Protein AF-0000000069991030 (afdb_homodimer)

Secondary structure (DSSP, 8-state):
--HHHHHHHHHHHHHHH-TTSPPHHHHHHHHHHHH-GGGBTTS-HHHHHH--SGGGG-B-HHHHHHHGGGS-HHHHHHHHHHHHHH-HHHHHHHHHHTT--SGGGGGGS-HHHHHHHHHHHHH----/--HHHHHHHHHHHHHHH-TTSPPHHHHHHHHHHHH-GGGBTTS-HHHHHH--SGGGG-B-HHHHHHHGGGS-HHHHHHHHHHHHHH-HHHHHHHHHHTT--SGGGGGGS-HHHHHHHHHHHHH----

Structure (mmCIF, N/CA/C/O backbone):
data_AF-0000000069991030-model_v1
#
loop_
_entity.id
_entity.type
_entity.pdbx_description
1 polymer 'Uncharacterized protein'
#
loop_
_atom_site.group_PDB
_atom_site.id
_atom_site.type_symbol
_atom_site.label_atom_id
_atom_site.label_alt_id
_atom_site.label_comp_id
_atom_site.label_asym_id
_atom_site.label_entity_id
_atom_site.label_seq_id
_atom_site.pdbx_PDB_ins_code
_atom_site.Cartn_x
_atom_site.Cartn_y
_atom_site.Cartn_z
_atom_site.occupancy
_atom_site.B_iso_or_equiv
_atom_site.auth_seq_id
_atom_site.auth_comp_id
_atom_site.auth_asym_id
_atom_site.auth_atom_id
_atom_site.pdbx_PDB_model_num
ATOM 1 N N . MET A 1 1 ? -25.266 -0.802 5.074 1 36.03 1 MET A N 1
ATOM 2 C CA . MET A 1 1 ? -24.391 -0.271 6.109 1 36.03 1 MET A CA 1
ATOM 3 C C . MET A 1 1 ? -23.203 0.46 5.492 1 36.03 1 MET A C 1
ATOM 5 O O . MET A 1 1 ? -22.578 -0.041 4.555 1 36.03 1 MET A O 1
ATOM 9 N N . PRO A 1 2 ? -23.016 1.672 5.867 1 42.06 2 PRO A N 1
ATOM 10 C CA . PRO A 1 2 ? -22.078 2.508 5.098 1 42.06 2 PRO A CA 1
ATOM 11 C C . PRO A 1 2 ? -20.656 1.966 5.102 1 42.06 2 PRO A C 1
ATOM 13 O O . PRO A 1 2 ? -20.234 1.322 6.066 1 42.06 2 PRO A O 1
ATOM 16 N N . LYS A 1 3 ? -20.094 1.861 3.898 1 50.5 3 LYS A N 1
ATOM 17 C CA . LYS A 1 3 ? -18.734 1.377 3.67 1 50.5 3 LYS A CA 1
ATOM 18 C C . LYS A 1 3 ? -17.812 1.783 4.812 1 50.5 3 LYS A C 1
ATOM 20 O O . LYS A 1 3 ? -16.859 1.056 5.145 1 50.5 3 LYS A O 1
ATOM 25 N N . GLU A 1 4 ? -18.078 2.99 5.484 1 53.88 4 GLU A N 1
ATOM 26 C CA . GLU A 1 4 ? -17.312 3.549 6.594 1 53.88 4 GLU A CA 1
ATOM 27 C C . GLU A 1 4 ? -17.438 2.68 7.844 1 53.88 4 GLU A C 1
ATOM 29 O O . GLU A 1 4 ? -16.453 2.465 8.555 1 53.88 4 GLU A O 1
ATOM 34 N N . THR A 1 5 ? -18.656 2.09 7.895 1 58.28 5 THR A N 1
ATOM 35 C CA . THR A 1 5 ? -18.953 1.337 9.109 1 58.28 5 THR A CA 1
ATOM 36 C C . THR A 1 5 ? -18.25 -0.02 9.086 1 58.28 5 THR A C 1
ATOM 38 O O . THR A 1 5 ? -17.703 -0.459 10.102 1 58.28 5 THR A O 1
ATOM 41 N N . LEU A 1 6 ? -18.297 -0.49 7.957 1 59.12 6 LEU A N 1
ATOM 42 C CA . LEU A 1 6 ? -17.719 -1.827 7.855 1 59.12 6 LEU A CA 1
ATOM 43 C C . LEU A 1 6 ? -16.203 -1.788 8.07 1 59.12 6 LEU A C 1
ATOM 45 O O . LEU A 1 6 ? -15.656 -2.646 8.758 1 59.12 6 LEU A O 1
ATOM 49 N N . GLY A 1 7 ? -15.594 -0.725 7.527 1 59.88 7 GLY A N 1
ATOM 50 C CA . GLY A 1 7 ? -14.164 -0.57 7.742 1 59.88 7 GLY A CA 1
ATOM 51 C C . GLY A 1 7 ? -13.789 -0.414 9.203 1 59.88 7 GLY A C 1
ATOM 52 O O . GLY A 1 7 ? -12.859 -1.066 9.688 1 59.88 7 GLY A O 1
ATOM 53 N N . ALA A 1 8 ? -14.609 0.353 9.758 1 66.06 8 ALA A N 1
ATOM 54 C CA . ALA A 1 8 ? -14.359 0.598 11.172 1 66.06 8 ALA A CA 1
ATOM 55 C C . ALA A 1 8 ? -14.586 -0.665 12 1 66.06 8 ALA A C 1
ATOM 57 O O . ALA A 1 8 ? -13.836 -0.947 12.938 1 66.06 8 ALA A O 1
ATOM 58 N N . GLN A 1 9 ? -15.617 -1.325 11.633 1 64.5 9 GLN A N 1
ATOM 59 C CA . GLN A 1 9 ? -15.93 -2.568 12.328 1 64.5 9 GLN A CA 1
ATOM 60 C C . GLN A 1 9 ? -14.82 -3.596 12.141 1 64.5 9 GLN A C 1
ATOM 62 O O . GLN A 1 9 ? -14.445 -4.297 13.086 1 64.5 9 GLN A O 1
ATOM 67 N N . LEU A 1 10 ? -14.43 -3.621 10.992 1 63.12 10 LEU A N 1
ATOM 68 C CA . LEU A 1 10 ? -13.352 -4.566 10.711 1 63.12 10 LEU A CA 1
ATOM 69 C C . LEU A 1 10 ? -12.086 -4.188 11.469 1 63.12 10 LEU A C 1
ATOM 71 O O . LEU A 1 10 ? -11.43 -5.051 12.062 1 63.12 10 LEU A O 1
ATOM 75 N N . ALA A 1 11 ? -11.852 -2.9 11.453 1 63.53 11 ALA A N 1
ATOM 76 C CA . ALA A 1 11 ? -10.68 -2.43 12.188 1 63.53 11 ALA A CA 1
ATOM 77 C C . ALA A 1 11 ? -10.789 -2.766 13.672 1 63.53 11 ALA A C 1
ATOM 79 O O . ALA A 1 11 ? -9.812 -3.174 14.297 1 63.53 11 ALA A O 1
ATOM 80 N N . GLU A 1 12 ? -11.93 -2.621 14.133 1 66.5 12 GLU A N 1
ATOM 81 C CA . GLU A 1 12 ? -12.148 -2.939 15.539 1 66.5 12 GLU A CA 1
ATOM 82 C C . GLU A 1 12 ? -11.992 -4.434 15.797 1 66.5 12 GLU A C 1
ATOM 84 O O . GLU A 1 12 ? -11.461 -4.84 16.828 1 66.5 12 GLU A O 1
ATOM 89 N N . LEU A 1 13 ? -12.523 -5.172 14.992 1 62.44 13 LEU A N 1
ATOM 90 C CA . LEU A 1 13 ? -12.375 -6.621 15.109 1 62.44 13 LEU A CA 1
ATOM 91 C C . LEU A 1 13 ? -10.898 -7.02 15.078 1 62.44 13 LEU A C 1
ATOM 93 O O . LEU A 1 13 ? -10.469 -7.859 15.867 1 62.44 13 LEU A O 1
ATOM 97 N N . ILE A 1 14 ? -10.195 -6.426 14.211 1 58.75 14 ILE A N 1
ATOM 98 C CA . ILE A 1 14 ? -8.766 -6.695 14.102 1 58.75 14 ILE A CA 1
ATOM 99 C C . ILE A 1 14 ? -8.07 -6.309 15.398 1 58.75 14 ILE A C 1
ATOM 101 O O . ILE A 1 14 ? -7.25 -7.07 15.922 1 58.75 14 ILE A O 1
ATOM 105 N N . ARG A 1 15 ? -8.43 -5.223 15.867 1 63.34 15 ARG A N 1
ATOM 106 C CA . ARG A 1 15 ? -7.816 -4.723 17.094 1 63.34 15 ARG A CA 1
ATOM 107 C C . ARG A 1 15 ? -8.141 -5.633 18.281 1 63.34 15 ARG A C 1
ATOM 109 O O . ARG A 1 15 ? -7.312 -5.805 19.172 1 63.34 15 ARG A O 1
ATOM 116 N N . SER A 1 16 ? -9.297 -6.074 18.188 1 63.06 16 SER A N 1
ATOM 117 C CA . SER A 1 16 ? -9.695 -6.992 19.25 1 63.06 16 SER A CA 1
ATOM 118 C C . SER A 1 16 ? -8.844 -8.258 19.234 1 63.06 16 SER A C 1
ATOM 120 O O . SER A 1 16 ? -8.539 -8.828 20.281 1 63.06 16 SER A O 1
ATOM 122 N N . GLN A 1 17 ? -8.516 -8.586 18.078 1 59.53 17 GLN A N 1
ATOM 123 C CA . GLN A 1 17 ? -7.754 -9.82 17.938 1 59.53 17 GLN A CA 1
ATOM 124 C C . GLN A 1 17 ? -6.254 -9.562 18.047 1 59.53 17 GLN A C 1
ATOM 126 O O . GLN A 1 17 ? -5.484 -10.461 18.391 1 59.53 17 GLN A O 1
ATOM 131 N N . HIS A 1 18 ? -5.949 -8.273 17.672 1 59.91 18 HIS A N 1
ATOM 132 C CA . HIS A 1 18 ? -4.543 -7.891 17.734 1 59.91 18 HIS A CA 1
ATOM 133 C C . HIS A 1 18 ? -4.363 -6.531 18.391 1 59.91 18 HIS A C 1
ATOM 135 O O . HIS A 1 18 ? -4.203 -5.516 17.719 1 59.91 18 HIS A O 1
ATOM 141 N N . PRO A 1 19 ? -4.391 -6.566 19.656 1 59.12 19 PRO A N 1
ATOM 142 C CA . PRO A 1 19 ? -4.355 -5.301 20.391 1 59.12 19 PRO A CA 1
ATOM 143 C C . PRO A 1 19 ? -3.143 -4.441 20.047 1 59.12 19 PRO A C 1
ATOM 145 O O . PRO A 1 19 ? -3.18 -3.221 20.203 1 59.12 19 PRO A O 1
ATOM 148 N N . THR A 1 20 ? -2.256 -5.07 19.5 1 64.94 20 THR A N 1
ATOM 149 C CA . THR A 1 20 ? -1.06 -4.301 19.172 1 64.94 20 THR A CA 1
ATOM 150 C C . THR A 1 20 ? -1.114 -3.789 17.734 1 64.94 20 THR A C 1
ATOM 152 O O . THR A 1 20 ? -0.168 -3.16 17.266 1 64.94 20 THR A O 1
ATOM 155 N N . ALA A 1 21 ? -2.252 -4.031 17.297 1 71.38 21 ALA A N 1
ATOM 156 C CA . ALA A 1 21 ? -2.406 -3.582 15.922 1 71.38 21 ALA A CA 1
ATOM 157 C C . ALA A 1 21 ? -2.5 -2.062 15.844 1 71.38 21 ALA A C 1
ATOM 159 O O . ALA A 1 21 ? -3.105 -1.426 16.703 1 71.38 21 ALA A O 1
ATOM 160 N N . PRO A 1 22 ? -1.823 -1.553 14.922 1 83.44 22 PRO A N 1
ATOM 161 C CA 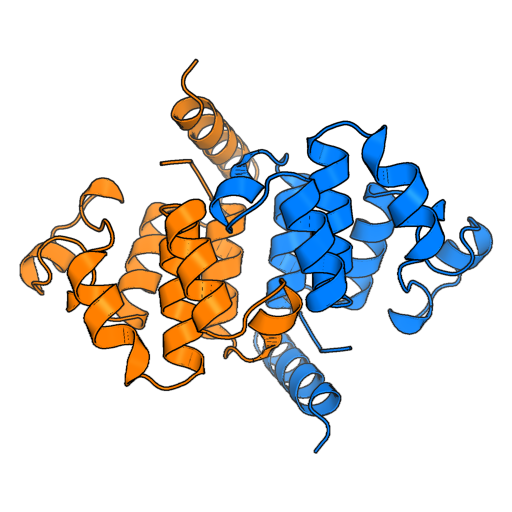. PRO A 1 22 ? -1.878 -0.094 14.797 1 83.44 22 PRO A CA 1
ATOM 162 C C . PRO A 1 22 ? -3.301 0.429 14.617 1 83.44 22 PRO A C 1
ATOM 164 O O . PRO A 1 22 ? -4.145 -0.255 14.031 1 83.44 22 PRO A O 1
ATOM 167 N N . ARG A 1 23 ? -3.51 1.545 15.25 1 90.12 23 ARG A N 1
ATOM 168 C CA . ARG A 1 23 ? -4.777 2.248 15.062 1 90.12 23 ARG A CA 1
ATOM 169 C C . ARG A 1 23 ? -4.668 3.281 13.945 1 90.12 23 ARG A C 1
ATOM 171 O O . ARG A 1 23 ? -3.631 3.932 13.789 1 90.12 23 ARG A O 1
ATOM 178 N N . PHE A 1 24 ? -5.824 3.471 13.344 1 94.25 24 PHE A N 1
ATOM 179 C CA . PHE A 1 24 ? -5.77 4.301 12.141 1 94.25 24 PHE A CA 1
ATOM 180 C C . PHE A 1 24 ? -5.434 5.742 12.5 1 94.25 24 PHE A C 1
ATOM 182 O O . PHE A 1 24 ? -4.469 6.305 11.977 1 94.25 24 PHE A O 1
ATOM 189 N N . PHE A 1 25 ? -6.113 6.352 13.375 1 96.25 25 PHE A N 1
ATOM 190 C CA . PHE A 1 25 ? -5.977 7.789 13.57 1 96.25 25 PHE A CA 1
ATOM 191 C C . PHE A 1 25 ? -4.609 8.125 14.148 1 96.25 25 PHE A C 1
ATOM 193 O O . PHE A 1 25 ? -3.924 9.023 13.656 1 96.25 25 PHE A O 1
ATOM 200 N N . PRO A 1 26 ? -4.121 7.52 15.133 1 96.06 26 PRO A N 1
ATOM 201 C CA . PRO A 1 26 ? -2.77 7.832 15.602 1 96.06 26 PRO A CA 1
ATOM 202 C C . PRO A 1 26 ? -1.719 7.703 14.508 1 96.06 26 PRO A C 1
ATOM 204 O O . PRO A 1 26 ? -0.799 8.516 14.43 1 96.06 26 PRO A O 1
ATOM 207 N N . THR A 1 27 ? -1.859 6.684 13.703 1 96.75 27 THR A N 1
ATOM 208 C CA . THR A 1 27 ? -0.936 6.504 12.586 1 96.75 27 THR A CA 1
ATOM 209 C C . THR A 1 27 ? -1.082 7.637 11.578 1 96.75 27 THR A C 1
ATOM 211 O O . THR A 1 27 ? -0.086 8.164 11.078 1 96.75 27 THR A O 1
ATOM 214 N N . TRP A 1 28 ? -2.332 7.992 11.242 1 98.06 28 TRP A N 1
ATOM 215 C CA . TRP A 1 28 ? -2.619 9.086 10.32 1 98.06 28 TRP A CA 1
ATOM 216 C C . TRP A 1 28 ? -2.014 10.391 10.82 1 98.06 28 TRP A C 1
ATOM 218 O O . TRP A 1 28 ? -1.414 11.141 10.039 1 98.06 28 TRP A O 1
ATOM 228 N N . LYS A 1 29 ? -2.16 10.594 12.086 1 98.31 29 LYS A N 1
ATOM 229 C CA . LYS A 1 29 ? -1.632 11.812 12.688 1 98.31 29 LYS A CA 1
ATOM 230 C C . LYS A 1 29 ? -0.109 11.859 12.602 1 98.31 29 LYS A C 1
ATOM 232 O O . LYS A 1 29 ? 0.471 12.891 12.273 1 98.31 29 LYS A O 1
ATOM 237 N N . GLN A 1 30 ? 0.534 10.812 12.859 1 98.25 30 GLN A N 1
ATOM 238 C CA . GLN A 1 30 ? 1.985 10.734 12.734 1 98.25 30 GLN A CA 1
ATOM 239 C C . GLN A 1 30 ? 2.422 10.969 11.289 1 98.25 30 GLN A C 1
ATOM 241 O O . GLN A 1 30 ? 3.408 11.664 11.031 1 98.25 30 GLN A O 1
ATOM 246 N N . ALA A 1 31 ? 1.683 10.383 10.383 1 98.62 31 ALA A N 1
ATOM 247 C CA . ALA A 1 31 ? 2.004 10.539 8.969 1 98.62 31 ALA A CA 1
ATOM 248 C C . ALA A 1 31 ? 1.844 11.984 8.523 1 98.62 31 ALA A C 1
ATOM 250 O O . ALA A 1 31 ? 2.686 12.516 7.797 1 98.62 31 ALA A O 1
ATOM 251 N N . ALA A 1 32 ? 0.793 12.578 8.969 1 98.62 32 ALA A N 1
ATOM 252 C CA . ALA A 1 32 ? 0.555 13.977 8.648 1 98.62 32 ALA A CA 1
ATOM 253 C C . ALA A 1 32 ? 1.683 14.859 9.172 1 98.62 32 ALA A C 1
ATOM 255 O O . ALA A 1 32 ? 2.113 15.805 8.5 1 98.62 32 ALA A O 1
ATOM 256 N N . GLN A 1 33 ? 2.092 14.555 10.32 1 98.5 33 GLN A N 1
ATOM 257 C CA . GLN A 1 33 ? 3.201 15.305 10.898 1 98.5 33 GLN A CA 1
ATOM 258 C C . GLN A 1 33 ? 4.461 15.164 10.055 1 98.5 33 GLN A C 1
ATOM 260 O O . GLN A 1 33 ? 5.145 16.156 9.766 1 98.5 33 GLN A O 1
ATOM 265 N N . LEU A 1 34 ? 4.754 14 9.672 1 98.25 34 LEU A N 1
ATOM 266 C CA . LEU A 1 34 ? 5.949 13.719 8.883 1 98.25 34 LEU A CA 1
ATOM 267 C C . LEU A 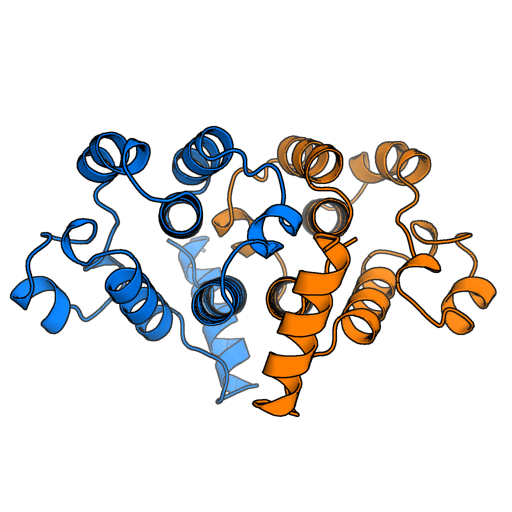1 34 ? 5.859 14.375 7.508 1 98.25 34 LEU A C 1
ATOM 269 O O . LEU A 1 34 ? 6.859 14.875 6.988 1 98.25 34 LEU A O 1
ATOM 273 N N . ALA A 1 35 ? 4.691 14.359 6.898 1 98.25 35 ALA A N 1
ATOM 274 C CA . ALA A 1 35 ? 4.496 14.914 5.562 1 98.25 35 ALA A CA 1
ATOM 275 C C . ALA A 1 35 ? 4.52 16.438 5.594 1 98.25 35 ALA A C 1
ATOM 277 O O . ALA A 1 35 ? 4.871 17.078 4.602 1 98.25 35 ALA A O 1
ATOM 278 N N . GLY A 1 36 ? 4.102 17.016 6.684 1 97.94 36 GLY A N 1
ATOM 279 C CA . GLY A 1 36 ? 3.959 18.453 6.859 1 97.94 36 GLY A CA 1
ATOM 280 C C . GLY A 1 36 ? 2.574 18.859 7.324 1 97.94 36 GLY A C 1
ATOM 281 O O . GLY A 1 36 ? 1.611 18.797 6.555 1 97.94 36 GLY A O 1
ATOM 282 N N . ILE A 1 37 ? 2.469 19.344 8.5 1 97.81 37 ILE A N 1
ATOM 283 C CA . ILE A 1 37 ? 1.193 19.609 9.156 1 97.81 37 ILE A CA 1
ATOM 284 C C . ILE A 1 37 ? 0.409 20.641 8.352 1 97.81 37 ILE A C 1
ATOM 286 O O . ILE A 1 37 ? -0.825 20.656 8.367 1 97.81 37 ILE A O 1
ATOM 290 N N . SER A 1 38 ? 1.105 21.547 7.613 1 97.94 38 SER A N 1
ATOM 291 C CA . SER A 1 38 ? 0.451 22.609 6.871 1 97.94 38 SER A CA 1
ATOM 292 C C . SER A 1 38 ? -0.483 22.062 5.805 1 97.94 38 SER A C 1
ATOM 294 O O . SER A 1 38 ? -1.409 22.734 5.363 1 97.94 38 SER A O 1
ATOM 296 N N . TYR A 1 39 ? -0.29 20.844 5.434 1 98.5 39 TYR A N 1
ATOM 297 C CA . TYR A 1 39 ? -1.043 20.25 4.328 1 98.5 39 TYR A CA 1
ATOM 298 C C . TYR A 1 39 ? -2.312 19.578 4.832 1 98.5 39 TYR A C 1
ATOM 300 O O . TYR A 1 39 ? -3.096 19.047 4.039 1 98.5 39 TYR A O 1
ATOM 308 N N . PHE A 1 40 ? -2.57 19.625 6.141 1 98.75 40 PHE A N 1
ATOM 309 C CA . PHE A 1 40 ? -3.688 18.891 6.719 1 98.75 40 PHE A CA 1
ATOM 310 C C . PHE A 1 40 ? -4.5 19.766 7.652 1 98.75 40 PHE A C 1
ATOM 312 O O . PHE A 1 40 ? -3.939 20.594 8.391 1 98.75 40 PHE A O 1
ATOM 319 N N . GLY A 1 41 ? -5.809 19.5 7.648 1 98.06 41 GLY A N 1
ATOM 320 C CA . GLY A 1 41 ? -6.676 20.312 8.492 1 98.06 41 GLY A CA 1
ATOM 321 C C . GLY A 1 41 ? -6.59 21.797 8.195 1 98.06 41 GLY A C 1
ATOM 322 O O . GLY A 1 41 ? -6.656 22.203 7.031 1 98.06 41 GLY A O 1
ATOM 323 N N . ASP A 1 42 ? -6.496 22.578 9.234 1 97.31 42 ASP A N 1
ATOM 324 C CA . ASP A 1 42 ? -6.41 24.016 9.023 1 97.31 42 ASP A CA 1
ATOM 325 C C . ASP A 1 42 ? -4.961 24.453 8.836 1 97.31 42 ASP A C 1
ATOM 327 O O . ASP A 1 42 ? -4.684 25.641 8.656 1 97.31 42 ASP A O 1
ATOM 331 N N . GLY A 1 43 ? -4.074 23.531 8.906 1 97.94 43 GLY A N 1
ATOM 332 C CA . GLY A 1 43 ? -2.674 23.781 8.594 1 97.94 43 GLY A CA 1
ATOM 333 C C . GLY A 1 43 ? -1.902 24.391 9.75 1 97.94 43 GLY A C 1
ATOM 334 O O . GLY A 1 43 ? -0.695 24.609 9.648 1 97.94 43 GLY A O 1
ATOM 335 N N . SER A 1 44 ? -2.535 24.609 10.859 1 97.69 44 SER A N 1
ATOM 336 C CA . SER A 1 44 ? -1.878 25.25 11.992 1 97.69 44 SER A CA 1
ATOM 337 C C . SER A 1 44 ? -1.366 24.219 12.992 1 97.69 44 SER A C 1
ATOM 339 O O . SER A 1 44 ? -1.896 23.109 13.078 1 97.69 44 SER A O 1
ATOM 341 N N . ARG A 1 45 ? -0.368 24.547 13.727 1 97.44 45 ARG A N 1
ATOM 342 C CA . ARG A 1 45 ? 0.18 23.703 14.781 1 97.44 45 ARG A CA 1
ATOM 343 C C . ARG A 1 45 ? -0.855 23.438 15.867 1 97.44 45 ARG A C 1
ATOM 345 O O . ARG A 1 45 ? -0.995 22.297 16.344 1 97.44 45 ARG A O 1
ATOM 352 N N . SER A 1 46 ? -1.557 24.469 16.234 1 97.38 46 SER A N 1
ATOM 353 C CA . SER A 1 46 ? -2.6 24.312 17.25 1 97.38 46 SER A CA 1
ATOM 354 C C . SER A 1 46 ? -3.678 23.344 16.781 1 97.38 46 SER A C 1
ATOM 356 O O . SER A 1 46 ? -4.117 22.484 17.562 1 97.38 46 SER A O 1
ATOM 358 N N . GLY A 1 47 ? -4.152 23.531 15.555 1 97.75 47 GLY A N 1
ATOM 359 C CA . GLY A 1 47 ? -5.137 22.609 15.016 1 97.75 47 GLY A CA 1
ATOM 360 C C . GLY A 1 47 ? -4.66 21.172 14.992 1 97.75 47 GLY A C 1
ATOM 361 O O . GLY A 1 47 ? -5.422 20.25 15.305 1 97.75 47 GLY A O 1
ATOM 362 N N . PHE A 1 48 ? -3.416 21 14.68 1 98.12 48 PHE A N 1
ATOM 363 C CA . PHE A 1 48 ? -2.826 19.656 14.641 1 98.12 48 PHE A CA 1
ATOM 364 C C . PHE A 1 48 ? -2.803 19.047 16.031 1 98.12 48 PHE A C 1
ATOM 366 O O . PHE A 1 48 ? -3.178 17.875 16.219 1 98.12 48 PHE A O 1
ATOM 373 N N . GLU A 1 49 ? -2.398 19.781 16.984 1 97.88 49 GLU A N 1
ATOM 374 C CA . GLU A 1 49 ? -2.266 19.297 18.359 1 97.88 49 GLU A CA 1
ATOM 375 C C . GLU A 1 49 ? -3.629 18.969 18.953 1 97.88 49 GLU A C 1
ATOM 377 O O . GLU A 1 49 ? -3.762 18.016 19.719 1 97.88 49 GLU A O 1
ATOM 382 N N . GLN A 1 50 ? -4.641 19.625 18.547 1 97.5 50 GLN A N 1
ATOM 383 C CA . GLN A 1 50 ? -5.973 19.469 19.125 1 97.5 50 GLN A CA 1
ATOM 384 C C . GLN A 1 50 ? -6.793 18.438 18.359 1 97.5 50 GLN A C 1
ATOM 386 O O . GLN A 1 50 ? -7.871 18.047 18.812 1 97.5 50 GLN A O 1
ATOM 391 N N . ALA A 1 51 ? -6.258 18.016 17.219 1 98.12 51 ALA A N 1
ATOM 392 C CA . ALA A 1 51 ? -7 17.062 16.406 1 98.12 51 ALA A CA 1
ATOM 393 C C . ALA A 1 51 ? -7.336 15.797 17.188 1 98.12 51 ALA A C 1
ATOM 395 O O . ALA A 1 51 ? -6.473 15.242 17.875 1 98.12 51 ALA A O 1
ATOM 396 N N . GLN A 1 52 ? -8.594 15.352 17.047 1 96.19 52 GLN A N 1
ATOM 397 C CA . GLN A 1 52 ? -9.055 14.203 17.828 1 96.19 52 GLN A CA 1
ATOM 398 C C . GLN A 1 52 ? -9.523 13.078 16.906 1 96.19 52 GLN A C 1
ATOM 400 O O . GLN A 1 52 ? -9.852 11.984 17.375 1 96.19 52 GLN A O 1
ATOM 405 N N . SER A 1 53 ? -9.602 13.359 15.641 1 96.31 53 SER A N 1
ATOM 406 C CA . SER A 1 53 ? -10.016 12.352 14.672 1 96.31 53 SER A CA 1
ATOM 407 C C . SER A 1 53 ? -9.383 12.609 13.305 1 96.31 53 SER A C 1
ATOM 409 O O . SER A 1 53 ? -8.828 13.68 13.062 1 96.31 53 SER A O 1
ATOM 411 N N . LYS A 1 54 ? -9.508 11.672 12.461 1 95.56 54 LYS A N 1
ATOM 412 C CA . LYS A 1 54 ? -8.969 11.781 11.109 1 95.56 54 LYS A CA 1
ATOM 413 C C . LYS A 1 54 ? -9.641 12.914 10.336 1 95.56 54 LYS A C 1
ATOM 415 O O . LYS A 1 54 ? -9.008 13.547 9.484 1 95.56 54 LYS A O 1
ATOM 420 N N . TRP A 1 55 ? -10.898 13.219 10.641 1 96.81 55 TRP A N 1
ATOM 421 C CA . TRP A 1 55 ? -11.641 14.266 9.953 1 96.81 55 TRP A CA 1
ATOM 422 C C . TRP A 1 55 ? -11.055 15.641 10.258 1 96.81 55 TRP A C 1
ATOM 424 O O . TRP A 1 55 ? -11.188 16.578 9.453 1 96.81 55 TRP A O 1
ATOM 434 N N . ASP A 1 56 ? -10.375 15.734 11.352 1 98 56 ASP A N 1
ATOM 435 C CA . ASP A 1 56 ? -9.734 16.984 11.734 1 98 56 ASP A CA 1
ATOM 436 C C . ASP A 1 56 ? -8.445 17.219 10.945 1 98 56 ASP A C 1
ATOM 438 O O . ASP A 1 56 ? -7.898 18.312 10.938 1 98 56 ASP A O 1
ATOM 442 N N . LEU A 1 57 ? -7.953 16.188 10.258 1 98.31 57 LEU A N 1
ATOM 443 C CA . LEU A 1 57 ? -6.684 16.25 9.547 1 98.31 57 LEU A CA 1
ATOM 444 C C . LEU A 1 57 ? -6.84 15.781 8.102 1 98.31 57 LEU A C 1
ATOM 446 O O . LEU A 1 57 ? -6.023 15 7.605 1 98.31 57 LEU A O 1
ATOM 450 N N . CYS A 1 58 ? -7.914 16.188 7.531 1 98.38 58 CYS A N 1
ATOM 451 C CA . CYS A 1 58 ? -8.094 15.93 6.105 1 98.38 58 CYS A CA 1
ATOM 452 C C . CYS A 1 58 ? -7.051 16.672 5.277 1 98.38 58 CYS A C 1
ATOM 454 O O . CYS A 1 58 ? -6.68 17.797 5.605 1 98.38 58 CYS A O 1
ATOM 456 N N . PRO A 1 59 ? -6.59 16.078 4.227 1 98.56 59 PRO A N 1
ATOM 457 C CA . PRO A 1 59 ? -5.629 16.766 3.367 1 98.56 59 PRO A CA 1
ATOM 458 C C . PRO A 1 59 ? -6.219 18 2.697 1 98.56 59 PRO A C 1
ATOM 460 O O . PRO A 1 59 ? -7.379 17.984 2.277 1 98.56 59 PRO A O 1
ATOM 463 N N . ASN A 1 60 ? -5.477 19.016 2.654 1 98.25 60 ASN A N 1
ATOM 464 C CA . ASN A 1 60 ? -5.801 20.203 1.86 1 98.25 60 ASN A CA 1
ATOM 465 C C . ASN A 1 60 ? -5.352 20.047 0.411 1 98.25 60 ASN A C 1
ATOM 467 O O . ASN A 1 60 ? -4.266 20.484 0.041 1 98.25 60 ASN A O 1
ATOM 471 N N . LEU A 1 61 ? -6.188 19.578 -0.372 1 97.94 61 LEU A N 1
ATOM 472 C CA . LEU A 1 61 ? -5.836 19.156 -1.725 1 97.94 61 LEU A CA 1
ATOM 473 C C . LEU A 1 61 ? -5.375 20.344 -2.559 1 97.94 61 LEU A C 1
ATOM 475 O O . LEU A 1 61 ? -4.449 20.219 -3.365 1 97.94 61 LEU A O 1
ATOM 479 N N . SER A 1 62 ? -6.055 21.438 -2.426 1 97.31 62 SER A N 1
ATOM 480 C CA . SER A 1 62 ? -5.676 22.625 -3.188 1 97.31 62 SER A CA 1
ATOM 481 C C . SER A 1 62 ? -4.238 23.031 -2.891 1 97.31 62 SER A C 1
ATOM 483 O O . SER A 1 62 ? -3.447 23.25 -3.811 1 97.31 62 SER A O 1
ATOM 485 N N . LEU A 1 63 ? -3.926 23.062 -1.69 1 97.88 63 LEU A N 1
ATOM 486 C CA . LEU A 1 63 ? -2.576 23.438 -1.293 1 97.88 63 LEU A CA 1
ATOM 487 C C . LEU A 1 63 ? -1.561 22.391 -1.736 1 97.88 63 LEU A C 1
ATOM 489 O O . LEU A 1 63 ? -0.485 22.734 -2.232 1 97.88 63 LEU A O 1
ATOM 493 N N . ILE A 1 64 ? -1.864 21.141 -1.599 1 98.38 64 ILE A N 1
ATOM 494 C CA . ILE A 1 64 ? -0.969 20.047 -1.931 1 98.38 64 ILE A CA 1
ATOM 495 C C . ILE A 1 64 ? -0.664 20.062 -3.428 1 98.38 64 ILE A C 1
ATOM 497 O O . ILE A 1 64 ? 0.495 19.938 -3.832 1 98.38 64 ILE A O 1
ATOM 501 N N . ARG A 1 65 ? -1.643 20.266 -4.199 1 97.56 65 ARG A N 1
ATOM 502 C CA . ARG A 1 65 ? -1.462 20.266 -5.645 1 97.56 65 ARG A CA 1
ATOM 503 C C . ARG A 1 65 ? -0.503 21.375 -6.07 1 97.56 65 ARG A C 1
ATOM 505 O O . ARG A 1 65 ? 0.281 21.203 -7.004 1 97.56 65 ARG A O 1
ATOM 512 N N . HIS A 1 66 ? -0.54 22.406 -5.359 1 95.88 66 HIS A N 1
ATOM 513 C CA . HIS A 1 66 ? 0.302 23.547 -5.688 1 95.88 66 HIS A CA 1
ATOM 514 C C . HIS A 1 66 ? 1.73 23.344 -5.199 1 95.88 66 HIS A C 1
ATOM 516 O O . H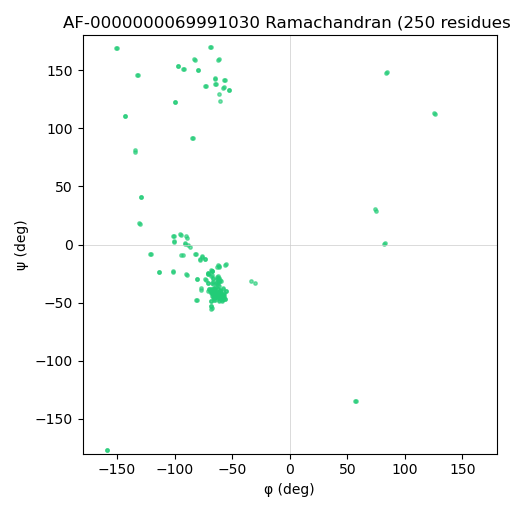IS A 1 66 ? 2.682 23.812 -5.824 1 95.88 66 HIS A O 1
ATOM 522 N N . ALA A 1 67 ? 1.869 22.641 -4.199 1 95.94 67 ALA A N 1
ATOM 523 C CA . ALA A 1 67 ? 3.152 22.609 -3.502 1 95.94 67 ALA A CA 1
ATOM 524 C C . ALA A 1 67 ? 3.936 21.344 -3.857 1 95.94 67 ALA A C 1
ATOM 526 O O . ALA A 1 67 ? 5.164 21.312 -3.74 1 95.94 67 ALA A O 1
ATOM 527 N N . ILE A 1 68 ? 3.287 20.328 -4.285 1 95.44 68 ILE A N 1
ATOM 528 C CA . ILE A 1 68 ? 3.887 19 -4.328 1 95.44 68 ILE A CA 1
ATOM 529 C C . ILE A 1 68 ? 4.996 18.969 -5.375 1 95.44 68 ILE A C 1
ATOM 531 O O . ILE A 1 68 ? 5.98 18.234 -5.223 1 95.44 68 ILE A O 1
ATOM 535 N N . GLY A 1 69 ? 4.938 19.734 -6.32 1 93.88 69 GLY A N 1
ATOM 536 C CA . GLY A 1 69 ? 5.871 19.719 -7.434 1 93.88 69 GLY A CA 1
ATOM 537 C C . GLY A 1 69 ? 7.27 20.156 -7.047 1 93.88 69 GLY A C 1
ATOM 538 O O . GLY A 1 69 ? 8.234 19.844 -7.746 1 93.88 69 GLY A O 1
ATOM 539 N N . VAL A 1 70 ? 7.508 20.891 -5.973 1 94.06 70 VAL A N 1
ATOM 540 C CA . VAL A 1 70 ? 8.82 21.406 -5.594 1 94.06 70 VAL A CA 1
ATOM 541 C C . VAL A 1 70 ? 9.422 20.531 -4.496 1 94.06 70 VAL A C 1
ATOM 543 O O . VAL A 1 70 ? 10.539 20.797 -4.035 1 94.06 70 VAL A O 1
ATOM 546 N N . MET A 1 71 ? 8.812 19.516 -4.098 1 95.69 71 MET A N 1
ATOM 547 C CA . MET A 1 71 ? 9.281 18.625 -3.047 1 95.69 71 MET A CA 1
ATOM 548 C C . MET A 1 71 ? 10.281 17.609 -3.602 1 95.69 71 MET A C 1
ATOM 550 O O . MET A 1 71 ? 10.344 17.391 -4.812 1 95.69 71 MET A O 1
ATOM 554 N N . SER A 1 72 ? 11.078 17.062 -2.646 1 95.19 72 SER A N 1
ATOM 555 C CA . SER A 1 72 ? 11.914 15.938 -3.051 1 95.19 72 SER A CA 1
ATOM 556 C C . SER A 1 72 ? 11.062 14.758 -3.521 1 95.19 72 SER A C 1
ATOM 558 O O . SER A 1 72 ? 9.875 14.68 -3.205 1 95.19 72 SER A O 1
ATOM 560 N N . HIS A 1 73 ? 11.555 13.906 -4.223 1 94.88 73 HIS A N 1
ATOM 561 C CA . HIS A 1 73 ? 10.82 12.773 -4.77 1 94.88 73 HIS A CA 1
ATOM 562 C C . HIS A 1 73 ? 10.188 11.938 -3.662 1 94.88 73 HIS A C 1
ATOM 564 O O . HIS A 1 73 ? 9.016 11.57 -3.748 1 94.88 73 HIS A O 1
ATOM 570 N N . GLY A 1 74 ? 10.938 11.648 -2.602 1 95.69 74 GLY A N 1
ATOM 571 C CA . GLY A 1 74 ? 10.406 10.883 -1.482 1 95.69 74 GLY A CA 1
ATOM 572 C C . GLY A 1 74 ? 9.25 11.57 -0.781 1 95.69 74 GLY A C 1
ATOM 573 O O . GLY A 1 74 ? 8.266 10.93 -0.418 1 95.69 74 GLY A O 1
ATOM 574 N N . GLU A 1 75 ? 9.43 12.867 -0.617 1 97.12 75 GLU A N 1
ATOM 575 C CA . GLU A 1 75 ? 8.359 13.641 0.017 1 97.12 75 GLU A CA 1
ATOM 576 C C . GLU A 1 75 ? 7.105 13.664 -0.854 1 97.12 75 GLU A C 1
ATOM 578 O O . GLU A 1 75 ? 5.988 13.547 -0.347 1 97.12 75 GLU A O 1
ATOM 583 N N . GLN A 1 76 ? 7.32 13.82 -2.119 1 97.94 76 GLN A N 1
ATOM 584 C CA . GLN A 1 76 ? 6.215 13.828 -3.072 1 97.94 76 GLN A CA 1
ATOM 585 C C . GLN A 1 76 ? 5.43 12.523 -3.018 1 97.94 76 GLN A C 1
ATOM 587 O O . GLN A 1 76 ? 4.203 12.531 -2.908 1 97.94 76 GLN A O 1
ATOM 592 N N . ILE A 1 77 ? 6.102 11.469 -3.037 1 98.31 77 ILE A N 1
ATOM 593 C CA . ILE A 1 77 ? 5.488 10.141 -3.057 1 98.31 77 ILE A CA 1
ATOM 594 C C . ILE A 1 77 ? 4.727 9.906 -1.754 1 98.31 77 ILE A C 1
ATOM 596 O O . ILE A 1 77 ? 3.588 9.438 -1.77 1 98.31 77 ILE A O 1
ATOM 600 N N . PHE A 1 78 ? 5.379 10.297 -0.714 1 98.62 78 PHE A N 1
ATOM 601 C CA . PHE A 1 78 ? 4.754 10.055 0.581 1 98.62 78 PHE A CA 1
ATOM 602 C C . PHE A 1 78 ? 3.471 10.867 0.724 1 98.62 78 PHE A C 1
ATOM 604 O O . PHE A 1 78 ? 2.436 10.336 1.131 1 98.62 78 PHE A O 1
ATOM 611 N N . LEU A 1 79 ? 3.543 12.133 0.393 1 98.75 79 LEU A N 1
ATOM 612 C CA . LEU A 1 79 ? 2.373 12.992 0.493 1 98.75 79 LEU A CA 1
ATOM 613 C C . LEU A 1 79 ? 1.266 12.523 -0.442 1 98.75 79 LEU A C 1
ATOM 615 O O . LEU A 1 79 ? 0.101 12.453 -0.045 1 98.75 79 LEU A O 1
ATOM 619 N N . ALA A 1 80 ? 1.61 12.188 -1.618 1 98.69 80 ALA A N 1
ATOM 620 C CA . ALA A 1 80 ? 0.634 11.656 -2.568 1 98.69 80 ALA A CA 1
ATOM 621 C C . ALA A 1 80 ? 0 10.367 -2.047 1 98.69 80 ALA A C 1
ATOM 623 O O . ALA A 1 80 ? -1.204 10.156 -2.205 1 98.69 80 ALA A O 1
ATOM 624 N N . ALA A 1 81 ? 0.82 9.531 -1.443 1 98.75 81 ALA A N 1
ATOM 625 C CA . ALA A 1 81 ? 0.317 8.281 -0.876 1 98.75 81 ALA A CA 1
ATOM 626 C C . ALA A 1 81 ? -0.69 8.555 0.237 1 98.75 81 ALA A C 1
ATOM 628 O O . ALA A 1 81 ? -1.723 7.883 0.325 1 98.75 81 ALA A O 1
ATOM 629 N N . LEU A 1 82 ? -0.406 9.508 1.058 1 98.81 82 LEU A N 1
ATOM 630 C CA . LEU A 1 82 ? -1.346 9.859 2.119 1 98.81 82 LEU A CA 1
ATOM 631 C C . LEU A 1 82 ? -2.668 10.344 1.535 1 98.81 82 LEU A C 1
ATOM 633 O O . LEU A 1 82 ? -3.738 9.961 2.01 1 98.81 82 LEU A O 1
ATOM 637 N N . VAL A 1 83 ? -2.559 11.148 0.521 1 98.75 83 VAL A N 1
ATOM 638 C CA . VAL A 1 83 ? -3.779 11.617 -0.127 1 98.75 83 VAL A CA 1
ATOM 639 C C . VAL A 1 83 ? -4.551 10.43 -0.703 1 98.75 83 VAL A C 1
ATOM 641 O O . VAL A 1 83 ? -5.781 10.406 -0.666 1 98.75 83 VAL A O 1
ATOM 644 N N . SER A 1 84 ? -3.879 9.453 -1.183 1 98.56 84 SER A N 1
ATOM 645 C CA . SER A 1 84 ? -4.527 8.297 -1.79 1 98.56 84 SER A CA 1
ATOM 646 C C . SER A 1 84 ? -5.211 7.434 -0.738 1 98.56 84 SER A C 1
ATOM 648 O O . SER A 1 84 ? -6.109 6.652 -1.059 1 98.56 84 SER A O 1
ATOM 650 N N . VAL A 1 85 ? -4.75 7.516 0.496 1 98.31 85 VAL A N 1
ATOM 651 C CA . VAL A 1 85 ? -5.43 6.863 1.61 1 98.31 85 VAL A CA 1
ATOM 652 C C . VAL A 1 85 ? -6.738 7.594 1.914 1 98.31 85 VAL A C 1
ATOM 654 O O . VAL A 1 85 ? -7.734 6.969 2.279 1 98.31 85 VAL A O 1
ATOM 657 N N . TYR A 1 86 ? -6.695 8.867 1.71 1 98 86 TYR A N 1
ATOM 658 C CA . TYR A 1 86 ? -7.844 9.727 1.974 1 98 86 TYR A CA 1
ATOM 659 C C . TYR A 1 86 ? -8.844 9.672 0.821 1 98 86 TYR A C 1
ATOM 661 O O . TYR A 1 86 ? -10.039 9.508 1.039 1 98 86 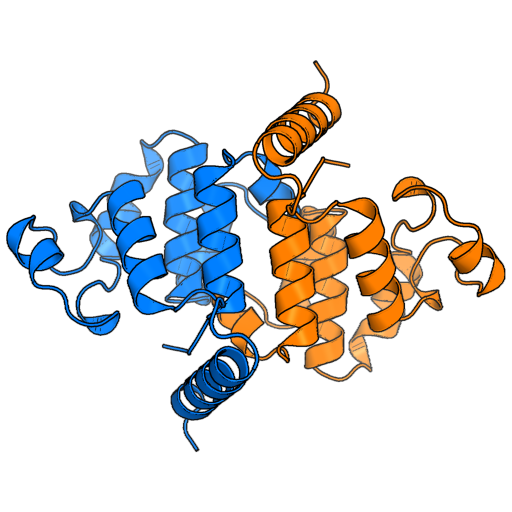TYR A O 1
ATOM 669 N N . ASP A 1 87 ? -8.336 9.797 -0.289 1 97.5 87 ASP A N 1
ATOM 670 C CA . ASP A 1 87 ? -9.109 9.836 -1.525 1 97.5 87 ASP A CA 1
ATOM 671 C C . ASP A 1 87 ? -8.375 9.117 -2.656 1 97.5 87 ASP A C 1
ATOM 673 O O . ASP A 1 87 ? -7.418 9.656 -3.223 1 97.5 87 ASP A O 1
ATOM 677 N N . ALA A 1 88 ? -8.898 8.016 -3.041 1 97.06 88 ALA A N 1
ATOM 678 C CA . ALA A 1 88 ? -8.219 7.148 -3.992 1 97.06 88 ALA A CA 1
ATOM 679 C C . ALA A 1 88 ? -8.031 7.844 -5.34 1 97.06 88 ALA A C 1
ATOM 681 O O . ALA A 1 88 ? -6.965 7.746 -5.953 1 97.06 88 ALA A O 1
ATOM 682 N N . GLU A 1 89 ? -9 8.523 -5.805 1 96.69 89 GLU A N 1
ATOM 683 C CA . GLU A 1 89 ? -8.961 9.148 -7.125 1 96.69 89 GLU A CA 1
ATOM 684 C C . GLU A 1 89 ? -7.949 10.289 -7.164 1 96.69 89 GLU A C 1
ATOM 686 O O . GLU A 1 89 ? -7 10.258 -7.953 1 96.69 89 GLU A O 1
ATOM 691 N N . ASP A 1 90 ? -8.117 11.219 -6.266 1 96.56 90 ASP A N 1
ATOM 692 C CA . ASP A 1 90 ? -7.199 12.352 -6.223 1 96.56 90 ASP A CA 1
ATOM 693 C C . ASP A 1 90 ? -5.781 11.906 -5.875 1 96.56 90 ASP A C 1
ATOM 695 O O . ASP A 1 90 ? -4.812 12.359 -6.48 1 96.56 90 ASP A O 1
ATOM 699 N N . GLY A 1 91 ? -5.711 11.062 -4.922 1 98 91 GLY A N 1
ATOM 700 C CA . GLY A 1 91 ? -4.406 10.562 -4.523 1 98 91 GLY A CA 1
ATOM 701 C C . GLY A 1 91 ? -3.729 9.734 -5.598 1 98 91 GLY A C 1
ATOM 702 O O . GLY A 1 91 ? -2.512 9.812 -5.777 1 98 91 GLY A O 1
ATOM 703 N N . GLY A 1 92 ? -4.555 8.961 -6.25 1 97.56 92 GLY A N 1
ATOM 704 C CA . GLY A 1 92 ? -4.008 8.203 -7.363 1 97.56 92 GLY A CA 1
ATOM 705 C C . GLY A 1 92 ? -3.42 9.078 -8.453 1 97.56 92 GLY A C 1
ATOM 706 O O . GLY A 1 92 ? -2.35 8.781 -8.984 1 97.56 92 GLY A O 1
ATOM 707 N N . ALA A 1 93 ? -4.086 10.055 -8.789 1 97.06 93 ALA A N 1
ATOM 708 C CA . ALA A 1 93 ? -3.596 11 -9.789 1 97.06 93 ALA A CA 1
ATOM 709 C C . ALA A 1 93 ? -2.279 11.633 -9.344 1 97.06 93 ALA A C 1
ATOM 711 O O . ALA A 1 93 ? -1.354 11.789 -10.148 1 97.06 93 ALA A O 1
ATOM 712 N N . LEU A 1 94 ? -2.201 11.992 -8.117 1 98 94 LEU A N 1
ATOM 713 C CA . LEU A 1 94 ? -0.98 12.578 -7.586 1 98 94 LEU A CA 1
ATOM 714 C C . LEU A 1 94 ? 0.16 11.57 -7.586 1 98 94 LEU A C 1
ATOM 716 O O . LEU A 1 94 ? 1.313 11.93 -7.836 1 98 94 LEU A O 1
ATOM 720 N N . LEU A 1 95 ? -0.173 10.32 -7.277 1 98 95 LEU A N 1
ATOM 721 C CA . LEU A 1 95 ? 0.837 9.273 -7.336 1 98 95 LEU A CA 1
ATOM 722 C C . LEU A 1 95 ? 1.39 9.133 -8.75 1 98 95 LEU A C 1
ATOM 724 O O . LEU A 1 95 ? 2.605 9.062 -8.945 1 98 95 LEU A O 1
ATOM 728 N N . GLN A 1 96 ? 0.497 9.117 -9.656 1 96.5 96 GLN A N 1
ATOM 729 C CA . GLN A 1 96 ? 0.932 9.031 -11.047 1 96.5 96 GLN A CA 1
ATOM 730 C C . GLN A 1 96 ? 1.803 10.227 -11.43 1 96.5 96 GLN A C 1
ATOM 732 O O . GLN A 1 96 ? 2.82 10.07 -12.102 1 96.5 96 GLN A O 1
ATOM 737 N N . GLN A 1 97 ? 1.429 11.367 -11.023 1 95.69 97 GLN A N 1
ATOM 738 C CA . GLN A 1 97 ? 2.217 12.57 -11.273 1 95.69 97 GLN A CA 1
ATOM 739 C C . GLN A 1 97 ? 3.604 12.461 -10.648 1 95.69 97 GLN A C 1
ATOM 741 O O . GLN A 1 97 ? 4.574 13.016 -11.172 1 95.69 97 GLN A O 1
ATOM 746 N N . SER A 1 98 ? 3.666 11.734 -9.555 1 96.38 98 SER A N 1
ATOM 747 C CA . SER A 1 98 ? 4.926 11.539 -8.852 1 96.38 98 SER A CA 1
ATOM 748 C C . SER A 1 98 ? 5.664 10.305 -9.367 1 96.38 98 SER A C 1
ATOM 750 O O . SER A 1 98 ? 6.574 9.797 -8.711 1 96.38 98 SER A O 1
ATOM 752 N N . CYS A 1 99 ? 5.188 9.68 -10.422 1 95.25 99 CYS A N 1
ATOM 753 C CA . CYS A 1 99 ? 5.793 8.562 -11.141 1 95.25 99 CYS A CA 1
ATOM 754 C C . CYS A 1 99 ? 5.672 7.273 -10.336 1 95.25 99 CYS A C 1
ATOM 756 O O . CYS A 1 99 ? 6.574 6.43 -10.367 1 95.25 99 CYS A O 1
ATOM 758 N N . VAL A 1 100 ? 4.629 7.195 -9.57 1 97.06 100 VAL A N 1
ATOM 759 C CA . VAL A 1 100 ? 4.297 5.949 -8.891 1 97.06 100 VAL A CA 1
ATOM 760 C C . VAL A 1 100 ? 3.201 5.215 -9.656 1 97.06 100 VAL A C 1
ATOM 762 O O . VAL A 1 100 ? 2.088 5.727 -9.797 1 97.06 100 VAL A O 1
ATOM 765 N N . GLN A 1 101 ? 3.471 4.027 -10.047 1 95.56 101 GLN A N 1
ATOM 766 C CA . GLN A 1 101 ? 2.51 3.264 -10.836 1 95.56 101 GLN A CA 1
ATOM 767 C C . GLN A 1 101 ? 1.997 2.055 -10.062 1 95.56 101 GLN A C 1
ATOM 769 O O . GLN A 1 101 ? 0.9 1.559 -10.328 1 95.56 101 GLN A O 1
ATOM 774 N N . GLY A 1 102 ? 2.758 1.665 -9.164 1 96.56 102 GLY A N 1
ATOM 775 C CA . GLY A 1 102 ? 2.408 0.498 -8.375 1 96.56 102 GLY A CA 1
ATOM 776 C C . GLY A 1 102 ? 3.123 0.451 -7.035 1 96.56 102 GLY A C 1
ATOM 777 O O . GLY A 1 102 ? 3.922 1.335 -6.723 1 96.56 102 GLY A O 1
ATOM 778 N N . LEU A 1 103 ? 2.922 -0.61 -6.277 1 97.56 103 LEU A N 1
ATOM 779 C CA . LEU A 1 103 ? 3.365 -0.713 -4.895 1 97.56 103 LEU A CA 1
ATOM 780 C C . LEU A 1 103 ? 4.883 -0.843 -4.816 1 97.56 103 LEU A C 1
ATOM 782 O O . LEU A 1 103 ? 5.5 -0.407 -3.842 1 97.56 103 LEU A O 1
ATOM 786 N N . ALA A 1 104 ? 5.492 -1.342 -5.836 1 96.75 104 ALA A N 1
ATOM 787 C CA . ALA A 1 104 ? 6.949 -1.467 -5.867 1 96.75 104 ALA A CA 1
ATOM 788 C C . ALA A 1 104 ? 7.617 -0.098 -5.789 1 96.75 104 ALA A C 1
ATOM 790 O O . ALA A 1 104 ? 8.727 0.027 -5.27 1 96.75 104 ALA A O 1
ATOM 791 N N . ASP A 1 105 ? 6.953 0.873 -6.258 1 96.88 105 ASP A N 1
ATOM 792 C CA . ASP A 1 105 ? 7.531 2.211 -6.336 1 96.88 105 ASP A CA 1
ATOM 793 C C . ASP A 1 105 ? 7.613 2.855 -4.957 1 96.88 105 ASP A C 1
ATOM 795 O O . ASP A 1 105 ? 8.305 3.861 -4.773 1 96.88 105 ASP A O 1
ATOM 799 N N . PHE A 1 106 ? 6.949 2.271 -3.988 1 95.88 106 PHE A N 1
ATOM 800 C CA . PHE A 1 106 ? 7.09 2.75 -2.617 1 95.88 106 PHE A CA 1
ATOM 801 C C . PHE A 1 106 ? 8.414 2.297 -2.021 1 95.88 106 PHE A C 1
ATOM 803 O O . PHE A 1 106 ? 8.828 2.777 -0.962 1 95.88 106 PHE A O 1
ATOM 810 N N . GLY A 1 107 ? 9.078 1.433 -2.711 1 91 107 GLY A N 1
ATOM 811 C CA . GLY A 1 107 ? 10.359 0.923 -2.26 1 91 107 GLY A CA 1
ATOM 812 C C . GLY A 1 107 ? 11.422 2 -2.137 1 91 107 GLY A C 1
ATOM 813 O O . GLY A 1 107 ? 12.414 1.823 -1.431 1 91 107 GLY A O 1
ATOM 814 N N . GLY A 1 108 ? 11.188 3.117 -2.762 1 89.62 108 GLY A N 1
ATOM 815 C CA . GLY A 1 108 ? 12.125 4.23 -2.686 1 89.62 108 GLY A CA 1
ATOM 816 C C . GLY A 1 108 ? 11.953 5.07 -1.434 1 89.62 108 GLY A C 1
ATOM 817 O O . GLY A 1 108 ? 12.797 5.91 -1.121 1 89.62 108 GLY A O 1
ATOM 818 N N . LEU A 1 109 ? 10.969 4.832 -0.71 1 94.38 109 LEU A N 1
ATOM 819 C CA . LEU A 1 109 ? 10.727 5.555 0.534 1 94.38 109 LEU A CA 1
ATOM 820 C C . LEU A 1 109 ? 11.594 5.004 1.659 1 94.38 109 LEU A C 1
ATOM 822 O O . LEU A 1 109 ? 11.969 3.828 1.646 1 94.38 109 LEU A O 1
ATOM 826 N N . ASP A 1 110 ? 11.922 5.883 2.561 1 90.75 110 ASP A N 1
ATOM 827 C CA . ASP A 1 110 ? 12.641 5.41 3.74 1 90.75 110 ASP A CA 1
ATOM 828 C C . ASP A 1 110 ? 11.742 4.543 4.617 1 90.75 110 ASP A C 1
ATOM 830 O O . ASP A 1 110 ? 10.539 4.449 4.383 1 90.75 110 ASP A O 1
ATOM 834 N N . LEU A 1 111 ? 12.289 3.912 5.566 1 88.56 111 LEU A N 1
ATOM 835 C CA . LEU A 1 111 ? 11.594 2.908 6.367 1 88.56 111 LEU A CA 1
ATOM 836 C C . LEU A 1 111 ? 10.461 3.541 7.168 1 88.56 111 LEU A C 1
ATOM 838 O O . LEU A 1 111 ? 9.406 2.93 7.348 1 88.56 111 LEU A O 1
ATOM 842 N N . GLU A 1 112 ? 10.703 4.684 7.754 1 91.62 112 GLU A N 1
ATOM 843 C CA . GLU A 1 112 ? 9.68 5.355 8.547 1 91.62 112 GLU A CA 1
ATOM 844 C C . GLU A 1 112 ? 8.414 5.59 7.727 1 91.62 112 GLU A C 1
ATOM 846 O O . GLU A 1 112 ? 7.309 5.266 8.172 1 91.62 112 GLU A O 1
ATOM 851 N N . ARG A 1 113 ? 8.578 6.094 6.543 1 95.25 113 ARG A N 1
ATOM 852 C CA . ARG A 1 113 ? 7.449 6.363 5.66 1 95.25 113 ARG A CA 1
ATOM 853 C C . ARG A 1 113 ? 6.773 5.066 5.223 1 95.25 113 ARG A C 1
ATOM 855 O O . ARG A 1 113 ? 5.543 4.973 5.223 1 95.25 113 ARG A O 1
ATOM 862 N N . ARG A 1 114 ? 7.559 4.105 4.898 1 95 114 ARG A N 1
ATOM 863 C CA . ARG A 1 114 ? 6.992 2.818 4.512 1 95 114 ARG A CA 1
ATOM 864 C C . ARG A 1 114 ? 6.203 2.201 5.664 1 95 114 ARG A C 1
ATOM 866 O O . ARG A 1 114 ? 5.137 1.62 5.453 1 95 114 ARG A O 1
ATOM 873 N N . THR A 1 115 ? 6.703 2.354 6.824 1 92.94 115 THR A N 1
ATOM 874 C CA . THR A 1 115 ? 6.027 1.819 8 1 92.94 115 THR A CA 1
ATOM 875 C C . THR A 1 115 ? 4.68 2.502 8.203 1 92.94 115 THR A C 1
ATOM 877 O O . THR A 1 115 ? 3.674 1.838 8.461 1 92.94 115 THR A O 1
ATOM 880 N N . LEU A 1 116 ? 4.656 3.73 8.086 1 95.31 116 LEU A N 1
ATOM 881 C CA . LEU A 1 116 ? 3.418 4.477 8.281 1 95.31 116 LEU A CA 1
ATOM 882 C C . LEU A 1 116 ? 2.391 4.105 7.219 1 95.31 116 LEU A C 1
ATOM 884 O O . LEU A 1 116 ? 1.216 3.9 7.527 1 95.31 116 LEU A O 1
ATOM 888 N N . LEU A 1 117 ? 2.836 3.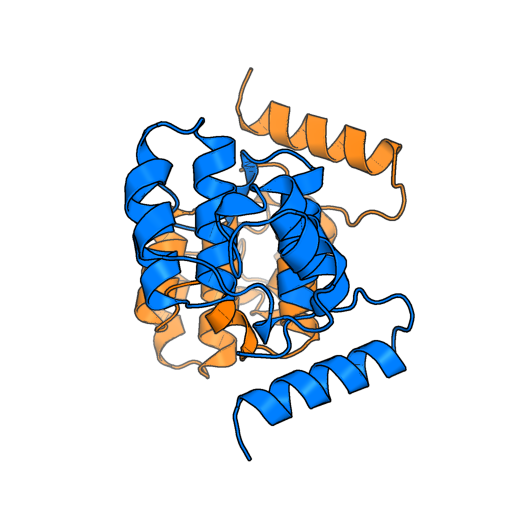98 6.008 1 97.25 117 LEU A N 1
ATOM 889 C CA . LEU A 1 117 ? 1.92 3.6 4.938 1 97.25 117 LEU A CA 1
ATOM 890 C C . LEU A 1 117 ? 1.392 2.186 5.148 1 97.25 117 LEU A C 1
ATOM 892 O O . LEU A 1 117 ? 0.193 1.937 5 1 97.25 117 LEU A O 1
ATOM 896 N N . ALA A 1 118 ? 2.277 1.305 5.52 1 95.12 118 ALA A N 1
ATOM 897 C CA . ALA A 1 118 ? 1.86 -0.067 5.801 1 95.12 118 ALA A CA 1
ATOM 898 C C . ALA A 1 118 ? 0.827 -0.11 6.922 1 95.12 118 ALA A C 1
ATOM 900 O O . ALA A 1 118 ? -0.193 -0.794 6.809 1 95.12 118 ALA A O 1
ATOM 901 N N . ASN A 1 119 ? 1.075 0.649 7.922 1 94.38 119 ASN A N 1
ATOM 902 C CA . ASN A 1 119 ? 0.161 0.678 9.055 1 94.38 119 ASN A CA 1
ATOM 903 C C . ASN A 1 119 ? -1.186 1.287 8.68 1 94.38 119 ASN A C 1
ATOM 905 O O . ASN A 1 119 ? -2.225 0.879 9.203 1 94.38 119 ASN A O 1
ATOM 909 N N . LEU A 1 120 ? -1.155 2.205 7.809 1 96.5 120 LEU A N 1
ATOM 910 C CA . LEU A 1 120 ? -2.402 2.822 7.371 1 96.5 120 LEU A CA 1
ATOM 911 C C . LEU A 1 120 ? -3.223 1.853 6.523 1 96.5 120 LEU A C 1
ATOM 913 O O . LEU A 1 120 ? -4.449 1.809 6.637 1 96.5 120 LEU A O 1
ATOM 917 N N . ILE A 1 121 ? -2.561 1.126 5.695 1 95.5 121 ILE A N 1
ATOM 918 C CA . ILE A 1 121 ? -3.25 0.11 4.91 1 95.5 121 ILE A CA 1
ATOM 919 C C . ILE A 1 121 ? -3.861 -0.936 5.84 1 95.5 121 ILE A C 1
ATOM 921 O O . ILE A 1 121 ? -5.023 -1.312 5.68 1 95.5 121 ILE A O 1
ATOM 925 N N . LEU A 1 122 ? -3.133 -1.283 6.812 1 92.31 122 LEU A N 1
ATOM 926 C CA . LEU A 1 122 ? -3.559 -2.322 7.742 1 92.31 122 LEU A CA 1
ATOM 927 C C . LEU A 1 122 ? -4.715 -1.837 8.609 1 92.31 122 LEU A C 1
ATOM 929 O O . LEU A 1 122 ? -5.668 -2.58 8.852 1 92.31 122 LEU A O 1
ATOM 933 N N . SER A 1 123 ? -4.68 -0.645 9 1 91.88 123 SER A N 1
ATOM 934 C CA . SER A 1 123 ? -5.625 -0.133 9.984 1 91.88 123 SER A CA 1
ATOM 935 C C . SER A 1 123 ? -6.742 0.663 9.32 1 91.88 123 SER A C 1
ATOM 937 O O . SER A 1 123 ? -7.574 1.266 10 1 91.88 123 SER A O 1
ATOM 939 N N . TYR A 1 124 ? -6.746 0.623 8.055 1 92.69 124 TYR A N 1
ATOM 940 C CA . TYR A 1 124 ? -7.691 1.471 7.336 1 92.69 124 TYR A CA 1
ATOM 941 C C . TYR A 1 124 ? -9.109 1.259 7.844 1 92.69 124 TYR A C 1
ATOM 943 O O . TYR A 1 124 ? -9.57 0.12 7.973 1 92.69 124 TYR A O 1
ATOM 951 N N . ASP A 1 125 ? -9.734 2.381 8.062 1 88.19 125 ASP A N 1
ATOM 952 C CA . ASP A 1 125 ? -11.078 2.244 8.617 1 88.19 125 ASP A CA 1
ATOM 953 C C . ASP A 1 125 ? -12.086 3.082 7.832 1 88.19 125 ASP A C 1
ATOM 955 O O . ASP A 1 125 ? -13.172 3.387 8.336 1 88.19 125 ASP A O 1
ATOM 959 N N . GLY A 1 126 ? -11.695 3.461 6.621 1 89.38 126 GLY A N 1
ATOM 960 C CA . GLY A 1 126 ? -12.617 4.105 5.703 1 89.38 126 GLY A CA 1
ATOM 961 C C . GLY A 1 126 ? -12.742 5.602 5.93 1 89.38 126 GLY A C 1
ATOM 962 O O . GLY A 1 126 ? -12.453 6.094 7.02 1 89.38 126 GLY A O 1
ATOM 963 N N . TRP A 1 127 ? -12.969 6.273 4.852 1 89.62 127 TRP A N 1
ATOM 964 C CA . TRP A 1 127 ? -13.273 7.699 4.875 1 89.62 127 TRP A CA 1
ATOM 965 C C . TRP A 1 127 ? -14.719 7.957 4.453 1 89.62 127 TRP A C 1
ATOM 967 O O . TRP A 1 127 ? -15.266 7.238 3.613 1 89.62 127 TRP A O 1
ATOM 977 N N . MET B 1 1 ? 25.203 1.374 -7.129 1 34.62 1 MET B N 1
ATOM 978 C CA . MET B 1 1 ? 24.766 0.206 -6.379 1 34.62 1 MET B CA 1
ATOM 979 C C . MET B 1 1 ? 23.312 -0.143 -6.723 1 34.62 1 MET B C 1
ATOM 981 O O . MET B 1 1 ? 22.453 0.741 -6.797 1 34.62 1 MET B O 1
ATOM 985 N N . PRO B 1 2 ? 23.078 -1.285 -7.211 1 42.69 2 PRO B N 1
ATOM 986 C CA . PRO B 1 2 ? 21.797 -1.596 -7.855 1 42.69 2 PRO B CA 1
ATOM 987 C C . PRO B 1 2 ? 20.609 -1.441 -6.914 1 42.69 2 PRO B C 1
ATOM 989 O O . PRO B 1 2 ? 20.75 -1.659 -5.707 1 42.69 2 PRO B O 1
ATOM 992 N N . LYS B 1 3 ? 19.688 -0.647 -7.289 1 49.19 3 LYS B N 1
ATOM 993 C CA . LYS B 1 3 ? 18.453 -0.35 -6.57 1 49.19 3 LYS B CA 1
ATOM 994 C C . LYS B 1 3 ? 18 -1.542 -5.73 1 49.19 3 LYS B C 1
ATOM 996 O O . LYS B 1 3 ? 17.359 -1.37 -4.695 1 49.19 3 LYS B O 1
ATOM 1001 N N . GLU B 1 4 ? 18.281 -2.818 -6.238 1 52.69 4 GLU B N 1
ATOM 1002 C CA . GLU B 1 4 ? 17.969 -4.074 -5.562 1 52.69 4 GLU B CA 1
ATOM 1003 C C . GLU B 1 4 ? 18.75 -4.203 -4.25 1 52.69 4 GLU B C 1
ATOM 1005 O O . GLU B 1 4 ? 18.203 -4.672 -3.25 1 52.69 4 GLU B O 1
ATOM 1010 N N . THR B 1 5 ? 19.969 -3.617 -4.355 1 58.12 5 THR B N 1
ATOM 1011 C CA . THR B 1 5 ? 20.859 -3.785 -3.219 1 58.12 5 THR B CA 1
ATOM 1012 C C . THR B 1 5 ? 20.469 -2.863 -2.07 1 58.12 5 THR B C 1
ATOM 1014 O O . THR B 1 5 ? 20.469 -3.273 -0.908 1 58.12 5 THR B O 1
ATOM 1017 N N . LEU B 1 6 ? 20.094 -1.773 -2.518 1 58.47 6 LEU B N 1
ATOM 1018 C CA . LEU B 1 6 ? 19.766 -0.804 -1.479 1 58.47 6 LEU B CA 1
ATOM 1019 C C . LEU B 1 6 ? 18.516 -1.22 -0.727 1 58.47 6 LEU B C 1
ATOM 1021 O O . LEU B 1 6 ? 18.453 -1.111 0.5 1 58.47 6 LEU B O 1
ATOM 1025 N N . GLY B 1 7 ? 17.562 -1.77 -1.504 1 60.31 7 GLY B N 1
ATOM 1026 C CA . GLY B 1 7 ? 16.359 -2.26 -0.858 1 60.31 7 GLY B CA 1
ATOM 1027 C C . GLY B 1 7 ? 16.625 -3.383 0.128 1 60.31 7 GLY B C 1
ATOM 1028 O O . GLY B 1 7 ? 16.109 -3.365 1.248 1 60.31 7 GLY B O 1
ATOM 1029 N N . ALA B 1 8 ? 17.453 -4.184 -0.345 1 66.31 8 ALA B N 1
ATOM 1030 C CA . ALA B 1 8 ? 17.797 -5.32 0.505 1 66.31 8 ALA B CA 1
ATOM 1031 C C . ALA B 1 8 ? 18.562 -4.871 1.745 1 66.31 8 ALA B C 1
ATOM 1033 O O . ALA B 1 8 ? 18.344 -5.391 2.842 1 66.31 8 ALA B O 1
ATOM 1034 N N . GLN B 1 9 ? 19.438 -3.975 1.494 1 64.31 9 GLN B N 1
ATOM 1035 C CA . GLN B 1 9 ? 20.219 -3.447 2.605 1 64.31 9 GLN B CA 1
ATOM 1036 C C . GLN B 1 9 ? 19.328 -2.744 3.623 1 64.31 9 GLN B C 1
ATOM 1038 O O . GLN B 1 9 ? 19.531 -2.887 4.832 1 64.31 9 GLN B O 1
ATOM 1043 N N . LEU B 1 10 ? 18.5 -2.049 3.072 1 62.75 10 LEU B N 1
ATOM 1044 C CA . LEU B 1 10 ? 17.578 -1.342 3.961 1 62.75 10 LEU B CA 1
ATOM 1045 C C . LEU B 1 10 ? 16.719 -2.322 4.742 1 62.75 10 LEU B C 1
ATOM 1047 O O . LEU B 1 10 ? 16.531 -2.168 5.949 1 62.75 10 LEU B O 1
ATOM 1051 N N . ALA B 1 11 ? 16.281 -3.316 4.004 1 63.31 11 ALA B N 1
ATOM 1052 C CA . ALA B 1 11 ? 15.477 -4.332 4.668 1 63.31 11 ALA B CA 1
ATOM 1053 C C . ALA B 1 11 ? 16.266 -5.02 5.781 1 63.31 11 ALA B C 1
ATOM 1055 O O .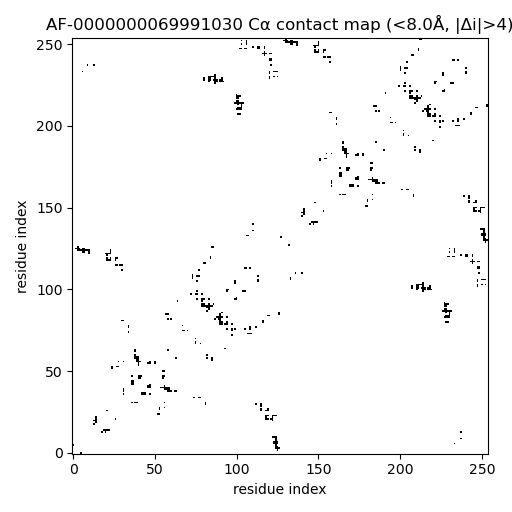 ALA B 1 11 ? 15.719 -5.281 6.859 1 63.31 11 ALA B O 1
ATOM 1056 N N . GLU B 1 12 ? 17.453 -5.246 5.48 1 66.38 12 GLU B N 1
ATOM 1057 C CA . GLU B 1 12 ? 18.297 -5.883 6.484 1 66.38 12 GLU B CA 1
ATOM 1058 C C . GLU B 1 12 ? 18.516 -4.961 7.68 1 66.38 12 GLU B C 1
ATOM 1060 O O . GLU B 1 12 ? 18.562 -5.418 8.828 1 66.38 12 GLU B O 1
ATOM 1065 N N . LEU B 1 13 ? 18.781 -3.809 7.438 1 61.84 13 LEU B N 1
ATOM 1066 C CA . LEU B 1 13 ? 18.938 -2.83 8.508 1 61.84 13 LEU B CA 1
ATOM 1067 C C . LEU B 1 13 ? 17.688 -2.756 9.375 1 61.84 13 LEU B C 1
ATOM 1069 O O . LEU B 1 13 ? 17.781 -2.715 10.602 1 61.84 13 LEU B O 1
ATOM 1073 N N . ILE B 1 14 ? 16.594 -2.754 8.727 1 58.12 14 ILE B N 1
ATOM 1074 C CA . ILE B 1 14 ? 15.32 -2.711 9.438 1 58.12 14 ILE B CA 1
ATOM 1075 C C . ILE B 1 14 ? 15.172 -3.957 10.312 1 58.12 14 ILE B C 1
ATOM 1077 O O . ILE B 1 14 ? 14.797 -3.863 11.477 1 58.12 14 ILE B O 1
ATOM 1081 N N . ARG B 1 15 ? 15.508 -5.016 9.766 1 63.44 15 ARG B N 1
ATOM 1082 C CA . ARG B 1 15 ? 15.391 -6.285 10.477 1 63.44 15 ARG B CA 1
ATOM 1083 C C . ARG B 1 15 ? 16.328 -6.328 11.68 1 63.44 15 ARG B C 1
ATOM 1085 O O . ARG B 1 15 ? 16 -6.926 12.703 1 63.44 15 ARG B O 1
ATOM 1092 N N . SER B 1 16 ? 17.406 -5.758 11.398 1 62.59 16 SER B N 1
ATOM 1093 C CA . SER B 1 16 ? 18.359 -5.707 12.5 1 62.59 16 SER B CA 1
ATOM 1094 C C . SER B 1 16 ? 17.812 -4.895 13.664 1 62.59 16 SER B C 1
ATOM 1096 O O . SER B 1 16 ? 18.078 -5.207 14.828 1 62.59 16 SER B O 1
ATOM 1098 N N . GLN B 1 17 ? 17.078 -3.971 13.281 1 58.75 17 GLN B N 1
ATOM 1099 C CA . GLN B 1 17 ? 16.547 -3.088 14.32 1 58.75 17 GLN B CA 1
ATOM 1100 C C . GLN B 1 17 ? 15.211 -3.605 14.852 1 58.75 17 GLN B C 1
ATOM 1102 O O . GLN B 1 17 ? 14.82 -3.285 15.977 1 58.75 17 GLN B O 1
ATOM 1107 N N . HIS B 1 18 ? 14.578 -4.383 13.914 1 59.66 18 HIS B N 1
ATOM 1108 C CA . HIS B 1 18 ? 13.281 -4.934 14.289 1 59.66 18 HIS B CA 1
ATOM 1109 C C . HIS B 1 18 ? 13.172 -6.406 13.914 1 59.66 18 HIS B C 1
ATOM 1111 O O . HIS B 1 18 ? 12.562 -6.746 12.891 1 59.66 18 HIS B O 1
ATOM 1117 N N . PRO B 1 19 ? 13.75 -7.199 14.719 1 58.75 19 PRO B N 1
ATOM 1118 C CA . PRO B 1 19 ? 13.812 -8.625 14.375 1 58.75 19 PRO B CA 1
ATOM 1119 C C . PRO B 1 19 ? 12.438 -9.227 14.117 1 58.75 19 PRO B C 1
ATOM 1121 O O . PRO B 1 19 ? 12.32 -10.227 13.398 1 58.75 19 PRO B O 1
ATOM 1124 N N . THR B 1 20 ? 11.516 -8.555 14.547 1 65.06 20 THR B N 1
ATOM 1125 C CA . THR B 1 20 ? 10.188 -9.117 14.352 1 65.06 20 THR B CA 1
ATOM 1126 C C . THR B 1 20 ? 9.547 -8.555 13.086 1 65.06 20 THR B C 1
ATOM 1128 O O . THR B 1 20 ? 8.391 -8.859 12.781 1 65.06 20 THR B O 1
ATOM 1131 N N . ALA B 1 21 ? 10.414 -7.914 12.477 1 71.25 21 ALA B N 1
ATOM 1132 C CA . ALA B 1 21 ? 9.898 -7.324 11.242 1 71.25 21 ALA B CA 1
ATOM 1133 C C . ALA B 1 21 ? 9.695 -8.391 10.172 1 71.25 21 ALA B C 1
ATOM 1135 O O . ALA B 1 21 ? 10.484 -9.328 10.055 1 71.25 21 A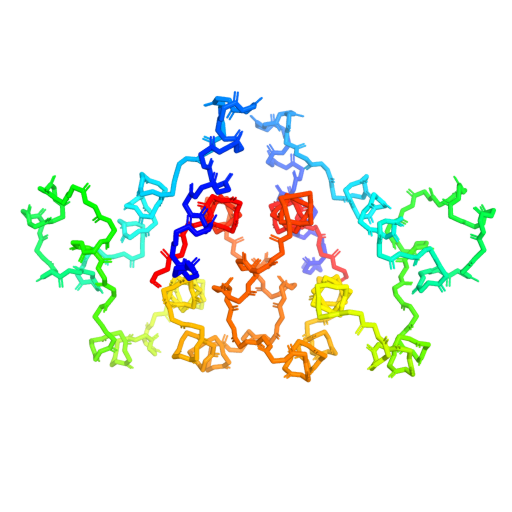LA B O 1
ATOM 1136 N N . PRO B 1 22 ? 8.609 -8.281 9.547 1 83.62 22 PRO B N 1
ATOM 1137 C CA . PRO B 1 22 ? 8.352 -9.273 8.5 1 83.62 22 PRO B CA 1
ATOM 1138 C C . PRO B 1 22 ? 9.461 -9.312 7.449 1 83.62 22 PRO B C 1
ATOM 1140 O O . PRO B 1 22 ? 10.094 -8.289 7.172 1 83.62 22 PRO B O 1
ATOM 1143 N N . ARG B 1 23 ? 9.734 -10.516 7.043 1 90.38 23 ARG B N 1
ATOM 1144 C CA . ARG B 1 23 ? 10.664 -10.711 5.934 1 90.38 23 ARG B CA 1
ATOM 1145 C C . ARG B 1 23 ? 9.922 -10.773 4.602 1 90.38 23 ARG B C 1
ATOM 1147 O O . ARG B 1 23 ? 8.828 -11.32 4.523 1 90.38 23 ARG B O 1
ATOM 1154 N N . PHE B 1 24 ? 10.672 -10.336 3.598 1 94.31 24 PHE B N 1
ATOM 1155 C CA . PHE B 1 24 ? 9.984 -10.18 2.324 1 94.31 24 PHE B CA 1
ATOM 1156 C C . PHE B 1 24 ? 9.586 -11.539 1.756 1 94.31 24 PHE B C 1
ATOM 1158 O O . PHE B 1 24 ? 8.414 -11.781 1.473 1 94.31 24 PHE B O 1
ATOM 1165 N N . PHE B 1 25 ? 10.461 -12.445 1.635 1 96.31 25 PHE B N 1
ATOM 1166 C CA . PHE B 1 25 ? 10.188 -13.664 0.887 1 96.31 25 PHE B CA 1
ATOM 1167 C C . PHE B 1 25 ? 9.148 -14.516 1.608 1 96.31 25 PHE B C 1
ATOM 1169 O O . PHE B 1 25 ? 8.18 -14.977 0.998 1 96.31 25 PHE B O 1
ATOM 1176 N N . PRO B 1 26 ? 9.234 -14.781 2.842 1 96.06 26 PRO B N 1
ATOM 1177 C CA . PRO B 1 26 ? 8.172 -15.547 3.502 1 96.06 26 PRO B CA 1
ATOM 1178 C C . PRO B 1 26 ? 6.797 -14.914 3.332 1 96.06 26 PRO B C 1
ATOM 1180 O O . PRO B 1 26 ? 5.809 -15.625 3.139 1 96.06 26 PRO B O 1
ATOM 1183 N N . THR B 1 27 ? 6.75 -13.617 3.422 1 96.75 27 THR B N 1
ATOM 1184 C CA . THR B 1 27 ? 5.484 -12.922 3.219 1 96.75 27 THR B CA 1
ATOM 1185 C C . THR B 1 27 ? 5.004 -13.078 1.779 1 96.75 27 THR B C 1
ATOM 1187 O O . THR B 1 27 ? 3.818 -13.32 1.538 1 96.75 27 THR B O 1
ATOM 1190 N N . TRP B 1 28 ? 5.922 -12.906 0.808 1 98.12 28 TRP B N 1
ATOM 1191 C CA . TRP B 1 28 ? 5.609 -13.07 -0.608 1 98.12 28 TRP B CA 1
ATOM 1192 C C . TRP B 1 28 ? 5.059 -14.469 -0.887 1 98.12 28 TRP B C 1
ATOM 1194 O O . TRP B 1 28 ? 4.074 -14.617 -1.614 1 98.12 28 TRP B O 1
ATOM 1204 N N . LYS B 1 29 ? 5.684 -15.414 -0.268 1 98.31 29 LYS B N 1
ATOM 1205 C CA . LYS B 1 29 ? 5.258 -16.797 -0.459 1 98.31 29 LYS B CA 1
ATOM 1206 C C . LYS B 1 29 ? 3.854 -17.016 0.1 1 98.31 29 LYS B C 1
ATOM 1208 O O . LYS B 1 29 ? 3.025 -17.672 -0.536 1 98.31 29 LYS B O 1
ATOM 1213 N N . GLN B 1 30 ? 3.576 -16.547 1.212 1 98.25 30 GLN B N 1
ATOM 1214 C CA . GLN B 1 30 ? 2.24 -16.641 1.791 1 98.25 30 GLN B CA 1
ATOM 1215 C C . GLN B 1 30 ? 1.205 -15.945 0.908 1 98.25 30 GLN B C 1
ATOM 1217 O O . GLN B 1 30 ? 0.104 -16.469 0.711 1 98.25 30 GLN B O 1
ATOM 1222 N N . ALA B 1 31 ? 1.578 -14.805 0.399 1 98.62 31 ALA B N 1
ATOM 1223 C CA . ALA B 1 31 ? 0.668 -14.055 -0.463 1 98.62 31 ALA B CA 1
ATOM 1224 C C . ALA B 1 31 ? 0.382 -14.812 -1.754 1 98.62 31 ALA B C 1
ATOM 1226 O O . ALA B 1 31 ? -0.764 -14.875 -2.203 1 98.62 31 ALA B O 1
ATOM 1227 N N . ALA B 1 32 ? 1.397 -15.352 -2.297 1 98.69 32 ALA B N 1
ATOM 1228 C CA . ALA B 1 32 ? 1.238 -16.141 -3.512 1 98.69 32 ALA B CA 1
ATOM 1229 C C . ALA B 1 32 ? 0.307 -17.328 -3.275 1 98.69 32 ALA B C 1
ATOM 1231 O O . ALA B 1 32 ? -0.52 -17.656 -4.129 1 98.69 32 ALA B O 1
ATOM 1232 N N . GLN B 1 33 ? 0.485 -17.906 -2.172 1 98.5 33 GLN B N 1
ATOM 1233 C CA . GLN B 1 33 ? -0.387 -19.031 -1.825 1 98.5 33 GLN B CA 1
ATOM 1234 C C . GLN B 1 33 ? -1.844 -18.578 -1.74 1 98.5 33 GLN B C 1
ATOM 1236 O O . GLN B 1 33 ? -2.734 -19.25 -2.273 1 98.5 33 GLN B O 1
ATOM 1241 N N . LEU B 1 34 ? -2.076 -17.531 -1.11 1 98.31 34 LEU B N 1
ATOM 1242 C CA . LEU B 1 34 ? -3.43 -17.016 -0.929 1 98.31 34 LEU B CA 1
ATOM 1243 C C . LEU B 1 34 ? -4.035 -16.594 -2.264 1 98.31 34 LEU B C 1
ATOM 1245 O O . LEU B 1 34 ? -5.23 -16.797 -2.5 1 98.31 34 LEU B O 1
ATOM 1249 N N . ALA B 1 35 ? -3.236 -16 -3.131 1 98.31 35 ALA B N 1
ATOM 1250 C CA . ALA B 1 35 ? -3.717 -15.508 -4.422 1 98.31 35 ALA B CA 1
ATOM 1251 C C . ALA B 1 35 ? -3.975 -16.656 -5.383 1 98.31 35 ALA B C 1
ATOM 1253 O O . ALA B 1 35 ? -4.809 -16.562 -6.285 1 98.31 35 ALA B O 1
ATOM 1254 N N . GLY B 1 36 ? -3.25 -17.719 -5.242 1 98 36 GLY B N 1
ATOM 1255 C CA . GLY B 1 36 ? -3.285 -18.875 -6.125 1 98 36 GLY B CA 1
ATOM 1256 C C . GLY B 1 36 ? -1.921 -19.25 -6.68 1 98 36 GLY B C 1
ATOM 1257 O O . GLY B 1 36 ? -1.375 -18.531 -7.523 1 98 36 GLY B O 1
ATOM 1258 N N . ILE B 1 37 ? -1.418 -20.359 -6.297 1 97.88 37 ILE B N 1
ATOM 1259 C CA . ILE B 1 37 ? -0.048 -20.766 -6.59 1 97.88 37 ILE B CA 1
ATOM 1260 C C . ILE B 1 37 ? 0.145 -20.891 -8.102 1 97.88 37 ILE B C 1
ATOM 1262 O O . ILE B 1 37 ? 1.254 -20.703 -8.609 1 97.88 37 ILE B O 1
ATOM 1266 N N . SER B 1 38 ? -0.93 -21.172 -8.859 1 98 38 SER B N 1
ATOM 1267 C CA . SER B 1 38 ? -0.833 -21.391 -10.297 1 98 38 SER B CA 1
ATOM 1268 C C . SER B 1 38 ? -0.353 -20.125 -11.008 1 98 38 SER B C 1
ATOM 1270 O O . SER B 1 38 ? 0.179 -20.188 -12.117 1 98 38 SER B O 1
ATOM 1272 N N . TYR B 1 39 ? -0.48 -19.016 -10.367 1 98.5 39 TYR B N 1
ATOM 1273 C CA . TYR B 1 39 ? -0.172 -17.734 -11.008 1 98.5 39 TYR B CA 1
ATOM 1274 C C . TYR B 1 39 ? 1.284 -17.359 -10.773 1 98.5 39 TYR B C 1
ATOM 1276 O O . TYR B 1 39 ? 1.741 -16.312 -11.266 1 98.5 39 TYR B O 1
ATOM 1284 N N . PHE B 1 40 ? 2.049 -18.203 -10.078 1 98.75 40 PHE B N 1
ATOM 1285 C CA . PHE B 1 40 ? 3.408 -17.844 -9.695 1 98.75 40 PHE B CA 1
ATOM 1286 C C . PHE B 1 40 ? 4.379 -18.969 -10.023 1 98.75 40 PHE B C 1
ATOM 1288 O O . PHE B 1 40 ? 4.051 -20.141 -9.852 1 98.75 40 PHE B O 1
ATOM 1295 N N . GLY B 1 41 ? 5.598 -18.547 -10.398 1 98.12 41 GLY B N 1
ATOM 1296 C CA . GLY B 1 41 ? 6.59 -19.547 -10.75 1 98.12 41 GLY B CA 1
ATOM 1297 C C . GLY B 1 41 ? 6.141 -20.469 -11.867 1 98.12 41 GLY B C 1
ATOM 1298 O O . GLY B 1 41 ? 5.645 -20.016 -12.898 1 98.12 41 GLY B O 1
ATOM 1299 N N . ASP B 1 42 ? 6.371 -21.734 -11.68 1 97.31 42 ASP B N 1
ATOM 1300 C CA . ASP B 1 42 ? 5.965 -22.688 -12.719 1 97.31 42 ASP B CA 1
ATOM 1301 C C . ASP B 1 42 ? 4.516 -23.125 -12.523 1 97.31 42 ASP B C 1
ATOM 1303 O O . ASP B 1 42 ? 4.004 -23.938 -13.289 1 97.31 42 ASP B O 1
ATOM 1307 N N . GLY B 1 43 ? 3.914 -22.641 -11.5 1 97.94 43 GLY B N 1
ATOM 1308 C CA . GLY B 1 43 ? 2.492 -22.859 -11.273 1 97.94 43 GLY B CA 1
ATOM 1309 C C . GLY B 1 43 ? 2.186 -24.188 -10.617 1 97.94 43 GLY B C 1
ATOM 1310 O O . GLY B 1 43 ? 1.025 -24.5 -10.328 1 97.94 43 GLY B O 1
ATOM 1311 N N . SER B 1 44 ? 3.178 -24.953 -10.32 1 97.69 44 SER B N 1
ATOM 1312 C CA . SER B 1 44 ? 2.961 -26.281 -9.742 1 97.69 44 SER B CA 1
ATOM 1313 C C . SER B 1 44 ? 3.094 -26.25 -8.227 1 97.69 44 SER B C 1
ATOM 1315 O O . SER B 1 44 ? 3.779 -25.391 -7.672 1 97.69 44 SER B O 1
ATOM 1317 N N . ARG B 1 45 ? 2.457 -27.141 -7.562 1 97.44 45 ARG B N 1
ATOM 1318 C CA . ARG B 1 45 ? 2.549 -27.297 -6.113 1 97.44 45 ARG B CA 1
ATOM 1319 C C . ARG B 1 45 ? 3.977 -27.625 -5.684 1 97.44 45 ARG B C 1
ATOM 1321 O O . ARG B 1 45 ? 4.484 -27.062 -4.711 1 97.44 45 ARG B O 1
ATOM 1328 N N . SER B 1 46 ? 4.59 -28.5 -6.422 1 97.5 46 SER B N 1
ATOM 1329 C CA . SER B 1 46 ? 5.973 -28.859 -6.125 1 97.5 46 SER B CA 1
ATOM 1330 C C . SER B 1 46 ? 6.902 -27.656 -6.227 1 97.5 46 SER B C 1
ATOM 1332 O O . SER B 1 46 ? 7.762 -27.453 -5.367 1 97.5 46 SER B O 1
ATOM 1334 N N . GLY B 1 47 ? 6.77 -26.922 -7.328 1 97.75 47 GLY B N 1
ATOM 1335 C CA . GLY B 1 47 ? 7.578 -25.719 -7.484 1 97.75 47 GLY B CA 1
ATOM 1336 C C . GLY B 1 47 ? 7.379 -24.719 -6.359 1 97.75 47 GLY B C 1
ATOM 1337 O O . GLY B 1 47 ? 8.344 -24.125 -5.883 1 97.75 47 GLY B O 1
ATOM 1338 N N . PHE B 1 48 ? 6.172 -24.625 -5.926 1 98.19 48 PHE B N 1
ATOM 1339 C CA . PHE B 1 48 ? 5.855 -23.719 -4.832 1 98.19 48 PHE B CA 1
ATOM 1340 C C . PHE B 1 48 ? 6.52 -24.156 -3.539 1 98.19 48 PHE B C 1
ATOM 1342 O O . PHE B 1 48 ? 7.121 -23.359 -2.828 1 98.19 48 PHE B O 1
ATOM 1349 N N . GLU B 1 49 ? 6.445 -25.375 -3.246 1 97.88 49 GLU B N 1
ATOM 1350 C CA . GLU B 1 49 ? 6.984 -25.938 -2.008 1 97.88 49 GLU B CA 1
ATOM 1351 C C . GLU B 1 49 ? 8.508 -25.859 -1.986 1 97.88 49 GLU B C 1
ATOM 1353 O O . GLU B 1 49 ? 9.109 -25.625 -0.934 1 97.88 49 GLU B O 1
ATOM 1358 N N . GLN B 1 50 ? 9.117 -25.891 -3.105 1 97.56 50 GLN B N 1
ATOM 1359 C CA . GLN B 1 50 ? 10.57 -25.938 -3.201 1 97.56 50 GLN B CA 1
ATOM 1360 C C . GLN B 1 50 ? 11.148 -24.531 -3.361 1 97.56 50 GLN B C 1
ATOM 1362 O O . GLN B 1 50 ? 12.367 -24.344 -3.281 1 97.56 50 GLN B O 1
ATOM 1367 N N . ALA B 1 51 ? 10.273 -23.562 -3.564 1 98.12 51 ALA B N 1
ATOM 1368 C CA . ALA B 1 51 ? 10.75 -22.203 -3.779 1 98.12 51 ALA B CA 1
ATOM 1369 C C . ALA B 1 51 ? 11.586 -21.719 -2.6 1 98.12 51 ALA B C 1
ATOM 1371 O O . ALA B 1 51 ? 11.203 -21.891 -1.441 1 98.12 51 ALA B O 1
ATOM 1372 N N . GLN B 1 52 ? 12.734 -21.094 -2.922 1 96.25 52 GLN B N 1
ATOM 1373 C CA . GLN B 1 52 ? 13.656 -20.656 -1.878 1 96.25 52 GLN B CA 1
ATOM 1374 C C . GLN B 1 52 ? 13.883 -19.156 -1.922 1 96.25 52 GLN B C 1
ATOM 1376 O O . GLN B 1 52 ? 14.547 -18.594 -1.048 1 96.25 52 GLN B O 1
ATOM 1381 N N . SER B 1 53 ? 13.375 -18.531 -2.949 1 96.38 53 SER B N 1
ATOM 1382 C CA . SER B 1 53 ? 13.5 -17.078 -3.076 1 96.38 53 SER B CA 1
ATOM 1383 C C . SER B 1 53 ? 12.32 -16.484 -3.84 1 96.38 53 SER B C 1
ATOM 1385 O O . SER B 1 53 ? 11.539 -17.219 -4.457 1 96.38 53 SER B O 1
ATOM 1387 N N . LYS B 1 54 ? 12.227 -15.242 -3.818 1 95.56 54 LYS B N 1
ATOM 1388 C CA . LYS B 1 54 ? 11.164 -14.531 -4.516 1 95.56 54 LYS B CA 1
ATOM 1389 C C . LYS B 1 54 ? 11.242 -14.758 -6.023 1 95.56 54 LYS B C 1
ATOM 1391 O O . LYS B 1 54 ? 10.219 -14.773 -6.711 1 95.56 54 LYS B O 1
ATOM 1396 N N . TRP B 1 55 ? 12.438 -14.969 -6.551 1 96.81 55 TRP B N 1
ATOM 1397 C CA . TRP B 1 55 ? 12.633 -15.172 -7.984 1 96.81 55 TRP B CA 1
ATOM 1398 C C . TRP B 1 55 ? 12.008 -16.484 -8.438 1 96.81 55 TRP B C 1
ATOM 1400 O O . TRP B 1 55 ? 11.633 -16.641 -9.602 1 96.81 55 TRP B O 1
ATOM 1410 N N . ASP B 1 56 ? 11.852 -17.375 -7.516 1 98.06 56 ASP B N 1
ATOM 1411 C CA . ASP B 1 56 ? 11.227 -18.656 -7.82 1 98.06 56 ASP B CA 1
ATOM 1412 C C . ASP B 1 56 ? 9.711 -18.531 -7.922 1 98.06 56 ASP B C 1
ATOM 1414 O O . ASP B 1 56 ? 9.039 -19.422 -8.422 1 98.06 56 ASP B O 1
ATOM 1418 N N . LEU B 1 57 ? 9.156 -17.406 -7.496 1 98.31 57 LEU B N 1
ATOM 1419 C CA . LEU B 1 57 ? 7.711 -17.203 -7.453 1 98.31 57 LEU B CA 1
ATOM 1420 C C . LEU B 1 57 ? 7.324 -15.898 -8.133 1 98.31 57 LEU B C 1
ATOM 1422 O O . LEU B 1 57 ? 6.516 -15.141 -7.605 1 98.31 57 LEU B O 1
ATOM 1426 N N . CYS B 1 58 ? 7.98 -15.664 -9.219 1 98.38 58 CYS B N 1
ATOM 1427 C CA . CYS B 1 58 ? 7.59 -14.516 -10.031 1 98.38 58 CYS B CA 1
ATOM 1428 C C . CYS B 1 58 ? 6.188 -14.703 -10.594 1 98.38 58 CYS B C 1
ATOM 1430 O O . CYS B 1 58 ? 5.805 -15.812 -10.969 1 98.38 58 CYS B O 1
ATOM 1432 N N . PRO B 1 59 ? 5.43 -13.648 -10.664 1 98.56 59 PRO B N 1
ATOM 1433 C CA . PRO B 1 59 ? 4.094 -13.758 -11.25 1 98.56 59 PRO B CA 1
ATOM 1434 C C . PRO B 1 59 ? 4.133 -14.141 -12.734 1 98.56 59 PRO B C 1
ATOM 1436 O O . PRO B 1 59 ? 4.996 -13.664 -13.469 1 98.56 59 PRO B O 1
ATOM 1439 N N . ASN B 1 60 ? 3.287 -14.984 -13.117 1 98.25 60 ASN B N 1
ATOM 1440 C CA . ASN B 1 60 ? 3.045 -15.289 -14.523 1 98.25 60 ASN B CA 1
ATOM 1441 C C . ASN B 1 60 ? 2.062 -14.305 -15.148 1 98.25 60 ASN B C 1
ATOM 1443 O O . ASN B 1 60 ? 0.861 -14.578 -15.211 1 98.25 60 ASN B O 1
ATOM 1447 N N . LEU B 1 61 ? 2.551 -13.32 -15.688 1 97.94 61 LEU B N 1
ATOM 1448 C CA . LEU B 1 61 ? 1.739 -12.188 -16.125 1 97.94 61 LEU B CA 1
ATOM 1449 C C . LEU B 1 61 ? 0.775 -12.602 -17.234 1 97.94 61 LEU B C 1
ATOM 1451 O O . LEU B 1 61 ? -0.369 -12.148 -17.266 1 97.94 61 LEU B O 1
ATOM 1455 N N . SER B 1 62 ? 1.255 -13.391 -18.156 1 97.31 62 SER B N 1
ATOM 1456 C CA . SER B 1 62 ? 0.399 -13.844 -19.25 1 97.31 62 SER B CA 1
ATOM 1457 C C . SER B 1 62 ? -0.828 -14.578 -18.719 1 97.31 62 SER B C 1
ATOM 1459 O O . SER B 1 62 ? -1.957 -14.273 -19.109 1 97.31 62 SER B O 1
ATOM 1461 N N . LEU B 1 63 ? -0.605 -15.422 -17.844 1 97.88 63 LEU B N 1
ATOM 1462 C CA . LEU B 1 63 ? -1.706 -16.188 -17.281 1 97.88 63 LEU B CA 1
ATOM 1463 C C . LEU B 1 63 ? -2.625 -15.297 -16.453 1 97.88 63 LEU B C 1
ATOM 1465 O O . LEU B 1 63 ? -3.85 -15.406 -16.531 1 97.88 63 LEU B O 1
ATOM 1469 N N . ILE B 1 64 ? -2.09 -14.414 -15.68 1 98.38 64 ILE B N 1
ATOM 1470 C CA . ILE B 1 64 ? -2.846 -13.531 -14.797 1 98.38 64 ILE B CA 1
ATOM 1471 C C . ILE B 1 64 ? -3.75 -12.625 -15.625 1 98.38 64 ILE B C 1
ATOM 1473 O O . ILE B 1 64 ? -4.934 -12.469 -15.32 1 98.38 64 ILE B O 1
ATOM 1477 N N . ARG B 1 65 ? -3.23 -12.102 -16.656 1 97.5 65 ARG B N 1
ATOM 1478 C CA . ARG B 1 65 ? -4.004 -11.203 -17.5 1 97.5 65 ARG B CA 1
ATOM 1479 C C . ARG B 1 65 ? -5.223 -11.914 -18.094 1 97.5 65 ARG B C 1
ATOM 1481 O O . ARG B 1 65 ? -6.285 -11.312 -18.234 1 97.5 65 ARG B O 1
ATOM 1488 N N . HIS B 1 66 ? -5.07 -13.133 -18.312 1 95.88 66 HIS B N 1
ATOM 1489 C CA . HIS B 1 66 ? -6.152 -13.914 -18.906 1 95.88 66 HIS B CA 1
ATOM 1490 C C . HIS B 1 66 ? -7.184 -14.32 -17.859 1 95.88 66 HIS B C 1
ATOM 1492 O O . HIS B 1 66 ? -8.375 -14.43 -18.172 1 95.88 66 HIS B O 1
ATOM 1498 N N . ALA B 1 67 ? -6.77 -14.469 -16.734 1 95.88 67 ALA B N 1
ATOM 1499 C CA . ALA B 1 67 ? -7.613 -15.109 -15.727 1 95.88 67 ALA B CA 1
ATOM 1500 C C . ALA B 1 67 ? -8.25 -14.07 -14.805 1 95.88 67 ALA B C 1
ATOM 1502 O O . ALA B 1 67 ? -9.289 -14.328 -14.195 1 95.88 67 ALA B O 1
ATOM 1503 N N . ILE B 1 68 ? -7.672 -12.93 -14.688 1 95.44 68 ILE B N 1
ATOM 1504 C CA . ILE B 1 68 ? -8.008 -12.016 -13.602 1 95.44 68 ILE B CA 1
ATOM 1505 C C . ILE B 1 68 ? -9.43 -11.492 -13.781 1 95.44 68 ILE B C 1
ATOM 1507 O O . ILE B 1 68 ? -10.125 -11.219 -12.805 1 95.44 68 ILE B O 1
ATOM 1511 N N . GLY B 1 69 ? -9.898 -11.445 -14.906 1 93.81 69 GLY B N 1
ATOM 1512 C CA . GLY B 1 69 ? -11.203 -10.875 -15.219 1 93.81 69 GLY B CA 1
ATOM 1513 C C . GLY B 1 69 ? -12.359 -11.68 -14.664 1 93.81 69 GLY B C 1
ATOM 1514 O O . GLY B 1 69 ? -13.461 -11.164 -14.5 1 93.81 69 GLY B O 1
ATOM 1515 N N . VAL B 1 70 ? -12.25 -12.961 -14.367 1 94.12 70 VAL B N 1
ATOM 1516 C CA . VAL B 1 70 ? -13.344 -13.82 -13.914 1 94.12 70 VAL B CA 1
ATOM 1517 C C . VAL B 1 70 ? -13.281 -13.984 -12.398 1 94.12 70 VAL B C 1
ATOM 1519 O O . VAL B 1 70 ? -14.117 -14.672 -11.812 1 94.12 70 VAL B O 1
ATOM 1522 N N . MET B 1 71 ? -12.398 -13.375 -11.742 1 95.81 71 MET B N 1
ATOM 1523 C CA . MET B 1 71 ? -12.227 -13.469 -10.297 1 95.81 71 MET B CA 1
ATOM 1524 C C . ME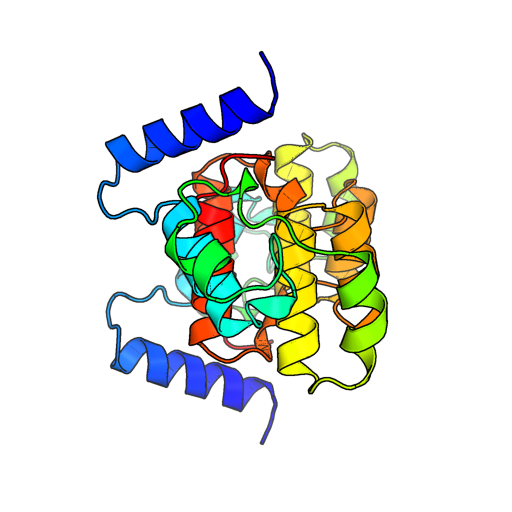T B 1 71 ? -13.18 -12.523 -9.57 1 95.81 71 MET B C 1
ATOM 1526 O O . MET B 1 71 ? -13.703 -11.586 -10.172 1 95.81 71 MET B O 1
ATOM 1530 N N . SER B 1 72 ? -13.391 -12.867 -8.25 1 95.19 72 SER B N 1
ATOM 1531 C CA . SER B 1 72 ? -14.117 -11.906 -7.43 1 95.19 72 SER B CA 1
ATOM 1532 C C . SER B 1 72 ? -13.367 -10.586 -7.32 1 95.19 72 SER B C 1
ATOM 1534 O O . SER B 1 72 ? -12.156 -10.531 -7.562 1 95.19 72 SER B O 1
ATOM 1536 N N . HIS B 1 73 ? -13.961 -9.578 -7.02 1 95 73 HIS B N 1
ATOM 1537 C CA . HIS B 1 73 ? -13.344 -8.258 -6.934 1 95 73 HIS B CA 1
ATOM 1538 C C . HIS B 1 73 ? -12.18 -8.258 -5.957 1 95 73 HIS B C 1
ATOM 1540 O O . HIS B 1 73 ? -11.102 -7.73 -6.27 1 95 73 HIS B O 1
ATOM 1546 N N . GLY B 1 74 ? -12.344 -8.859 -4.785 1 95.75 74 GLY B N 1
ATOM 1547 C CA . GLY B 1 74 ? -11.273 -8.938 -3.797 1 95.75 74 GLY B CA 1
ATOM 1548 C C . GLY B 1 74 ? -10.062 -9.703 -4.285 1 95.75 74 GLY B C 1
ATOM 1549 O O . GLY B 1 74 ? -8.922 -9.297 -4.047 1 95.75 74 GLY B O 1
ATOM 1550 N N . GLU B 1 75 ? -10.367 -10.789 -4.945 1 97.19 75 GLU B N 1
ATOM 1551 C CA . GLU B 1 75 ? -9.281 -11.594 -5.492 1 97.19 75 GLU B CA 1
ATOM 1552 C C . GLU B 1 75 ? -8.531 -10.836 -6.586 1 97.19 75 GLU B C 1
ATOM 1554 O O . GLU B 1 75 ? -7.301 -10.891 -6.656 1 97.19 75 GLU B O 1
ATOM 1559 N N . GLN B 1 76 ? -9.266 -10.172 -7.398 1 97.94 76 GLN B N 1
ATOM 1560 C CA . GLN B 1 76 ? -8.68 -9.375 -8.469 1 97.94 76 GLN B CA 1
ATOM 1561 C C . GLN B 1 76 ? -7.742 -8.312 -7.914 1 97.94 76 GLN B C 1
ATOM 1563 O O . GLN B 1 76 ? -6.602 -8.18 -8.359 1 97.94 76 GLN B O 1
ATOM 1568 N N . ILE B 1 77 ? -8.18 -7.617 -6.961 1 98.31 77 ILE B N 1
ATOM 1569 C CA . ILE B 1 77 ? -7.418 -6.52 -6.371 1 98.31 77 ILE B CA 1
ATOM 1570 C C . ILE B 1 77 ? -6.156 -7.062 -5.711 1 98.31 77 ILE B C 1
ATOM 1572 O O . ILE B 1 77 ? -5.066 -6.508 -5.891 1 98.31 77 ILE B O 1
ATOM 1576 N N . PHE B 1 78 ? -6.355 -8.141 -5.027 1 98.62 78 PHE B N 1
ATOM 1577 C CA . PHE B 1 78 ? -5.215 -8.695 -4.312 1 98.62 78 PHE B CA 1
ATOM 1578 C C . PHE B 1 78 ? -4.148 -9.18 -5.289 1 98.62 78 PHE B C 1
ATOM 1580 O O . PHE B 1 78 ? -2.965 -8.875 -5.125 1 98.62 78 PHE B O 1
ATOM 1587 N N . LEU B 1 79 ? -4.566 -9.914 -6.273 1 98.75 79 LEU B N 1
ATOM 1588 C CA . LEU B 1 79 ? -3.627 -10.43 -7.266 1 98.75 79 LEU B CA 1
ATOM 1589 C C . LEU B 1 79 ? -2.953 -9.289 -8.016 1 98.75 79 LEU B C 1
ATOM 1591 O O . LEU B 1 79 ? -1.735 -9.297 -8.211 1 98.75 79 LEU B O 1
ATOM 1595 N N . ALA B 1 80 ? -3.695 -8.328 -8.406 1 98.69 80 ALA B N 1
ATOM 1596 C CA . ALA B 1 80 ? -3.135 -7.156 -9.078 1 98.69 80 ALA B CA 1
ATOM 1597 C C . ALA B 1 80 ? -2.137 -6.43 -8.18 1 98.69 80 ALA B C 1
ATOM 1599 O O . ALA B 1 80 ? -1.096 -5.965 -8.648 1 98.69 80 ALA B O 1
ATOM 1600 N N . ALA B 1 81 ? -2.473 -6.34 -6.906 1 98.75 81 ALA B N 1
ATOM 1601 C CA . ALA B 1 81 ? -1.577 -5.695 -5.949 1 98.75 81 ALA B CA 1
ATOM 1602 C C . ALA B 1 81 ? -0.256 -6.449 -5.84 1 98.75 81 ALA B C 1
ATOM 1604 O O . ALA B 1 81 ? 0.813 -5.836 -5.785 1 98.75 81 ALA B O 1
ATOM 1605 N N . LEU B 1 82 ? -0.329 -7.742 -5.82 1 98.81 82 LEU B N 1
ATOM 1606 C CA . LEU B 1 82 ? 0.896 -8.531 -5.773 1 98.81 82 LEU B CA 1
ATOM 1607 C C . LEU B 1 82 ? 1.749 -8.289 -7.012 1 98.81 82 LEU B C 1
ATOM 1609 O O . LEU B 1 82 ? 2.969 -8.141 -6.914 1 98.81 82 LEU B O 1
ATOM 1613 N N . VAL B 1 83 ? 1.092 -8.242 -8.133 1 98.75 83 VAL B N 1
ATOM 1614 C CA . VAL B 1 83 ? 1.829 -7.965 -9.359 1 98.75 83 VAL B CA 1
ATOM 1615 C C . VAL B 1 83 ? 2.471 -6.582 -9.281 1 98.75 83 VAL B C 1
ATOM 1617 O O . VAL B 1 83 ? 3.59 -6.383 -9.758 1 98.75 83 VAL B O 1
ATOM 1620 N N . SER B 1 84 ? 1.835 -5.664 -8.672 1 98.56 84 SER B N 1
ATOM 1621 C CA . SER B 1 84 ? 2.352 -4.305 -8.578 1 98.56 84 SER B CA 1
ATOM 1622 C C . SER B 1 84 ? 3.549 -4.23 -7.637 1 98.56 84 SER B C 1
ATOM 1624 O O . SER B 1 84 ? 4.348 -3.293 -7.711 1 98.56 84 SER B O 1
ATOM 1626 N N . VAL B 1 85 ? 3.641 -5.176 -6.707 1 98.31 85 VAL B N 1
ATOM 1627 C CA . VAL B 1 85 ? 4.824 -5.305 -5.863 1 98.31 85 VAL B CA 1
ATOM 1628 C C . VAL B 1 85 ? 5.992 -5.828 -6.691 1 98.31 85 VAL B C 1
ATOM 1630 O O . VAL B 1 85 ? 7.141 -5.434 -6.477 1 98.31 85 VAL B O 1
ATOM 1633 N N . TYR B 1 86 ? 5.656 -6.645 -7.629 1 98 86 TYR B N 1
ATOM 1634 C CA . TYR B 1 86 ? 6.652 -7.258 -8.5 1 98 86 TYR B CA 1
ATOM 1635 C C . TYR B 1 86 ? 7.066 -6.305 -9.617 1 98 86 TYR B C 1
ATOM 1637 O O . TYR B 1 86 ? 8.258 -6.125 -9.875 1 98 86 TYR B O 1
ATOM 1645 N N . ASP B 1 87 ? 6.129 -5.762 -10.195 1 97.5 87 ASP B N 1
ATOM 1646 C CA . ASP B 1 87 ? 6.293 -4.855 -11.32 1 97.5 87 ASP B CA 1
ATOM 1647 C C . ASP B 1 87 ? 5.281 -3.715 -11.266 1 97.5 87 ASP B C 1
ATOM 1649 O O . ASP B 1 87 ? 4.105 -3.906 -11.578 1 97.5 87 ASP B O 1
ATOM 1653 N N . ALA B 1 88 ? 5.777 -2.578 -11.016 1 97.12 88 ALA B N 1
ATOM 1654 C CA . ALA B 1 88 ? 4.91 -1.431 -10.758 1 97.12 88 ALA B CA 1
ATOM 1655 C C . ALA B 1 88 ? 4.062 -1.103 -11.984 1 97.12 88 ALA B C 1
ATOM 1657 O O . ALA B 1 88 ? 2.869 -0.819 -11.867 1 97.12 88 ALA B O 1
ATOM 1658 N N . GLU B 1 89 ? 4.617 -1.121 -13.141 1 96.69 89 GLU B N 1
ATOM 1659 C CA . GLU B 1 89 ? 3.922 -0.729 -14.359 1 96.69 89 GLU B CA 1
ATOM 1660 C C . GLU B 1 89 ? 2.814 -1.722 -14.703 1 96.69 89 GLU B C 1
ATOM 1662 O O . GLU B 1 89 ? 1.643 -1.347 -14.789 1 96.69 89 GLU B O 1
ATOM 1667 N N . ASP B 1 90 ? 3.189 -2.959 -14.797 1 96.75 90 ASP B N 1
ATOM 1668 C CA . ASP B 1 90 ? 2.201 -3.982 -15.133 1 96.75 90 ASP B CA 1
ATOM 1669 C C . ASP B 1 90 ? 1.156 -4.117 -14.023 1 96.75 90 ASP B C 1
ATOM 1671 O O . ASP B 1 90 ? -0.039 -4.227 -14.305 1 96.75 90 ASP B O 1
ATOM 1675 N N . GLY B 1 91 ? 1.634 -4.125 -12.852 1 98 91 GLY B N 1
ATOM 1676 C CA . GLY B 1 91 ? 0.717 -4.234 -11.727 1 98 91 GLY B CA 1
ATOM 1677 C C . GLY B 1 91 ? -0.2 -3.033 -11.586 1 98 91 GLY B C 1
ATOM 1678 O O . GLY B 1 91 ? -1.374 -3.178 -11.242 1 98 91 GLY B O 1
ATOM 1679 N N . GLY B 1 92 ? 0.387 -1.891 -11.844 1 97.56 92 GLY B N 1
ATOM 1680 C CA . GLY B 1 92 ? -0.441 -0.695 -11.828 1 97.56 92 GLY B CA 1
ATOM 1681 C C . GLY B 1 92 ? -1.567 -0.739 -12.844 1 97.56 92 GLY B C 1
ATOM 1682 O O . GLY B 1 92 ? -2.697 -0.348 -12.547 1 97.56 92 GLY B O 1
ATOM 1683 N N . ALA B 1 93 ? -1.277 -1.144 -13.969 1 97.06 93 ALA B N 1
ATOM 1684 C CA . ALA B 1 93 ? -2.291 -1.28 -15.016 1 97.06 93 ALA B CA 1
ATOM 1685 C C . ALA B 1 93 ? -3.383 -2.26 -14.594 1 97.06 93 ALA B C 1
ATOM 1687 O O . ALA B 1 93 ? -4.57 -2.008 -14.812 1 97.06 93 ALA B O 1
ATOM 1688 N N . LEU B 1 94 ? -2.998 -3.32 -14.008 1 98 94 LEU B N 1
ATOM 1689 C CA . LEU B 1 94 ? -3.961 -4.312 -13.539 1 98 94 LEU B CA 1
ATOM 1690 C C . LEU B 1 94 ? -4.812 -3.75 -12.406 1 98 94 LEU B C 1
ATOM 1692 O O . LEU B 1 94 ? -6.008 -4.043 -12.312 1 98 94 LEU B O 1
ATOM 1696 N N . LEU B 1 95 ? -4.176 -2.977 -11.539 1 98.06 95 LEU B N 1
ATOM 1697 C CA . LEU B 1 95 ? -4.93 -2.328 -10.477 1 98.06 95 LEU B CA 1
ATOM 1698 C C . LEU B 1 95 ? -5.992 -1.396 -11.047 1 98.06 95 LEU B C 1
ATOM 1700 O O . LEU B 1 95 ? -7.145 -1.419 -10.609 1 98.06 95 LEU B O 1
ATOM 1704 N N . GLN B 1 96 ? -5.574 -0.636 -11.984 1 96.44 96 GLN B N 1
ATOM 1705 C CA . GLN B 1 96 ? -6.531 0.258 -12.633 1 96.44 96 GLN B CA 1
ATOM 1706 C C . GLN B 1 96 ? -7.668 -0.527 -13.281 1 96.44 96 GLN B C 1
ATOM 1708 O O . GLN B 1 96 ? -8.836 -0.139 -13.18 1 96.44 96 GLN B O 1
ATOM 1713 N N . GLN B 1 97 ? -7.359 -1.572 -13.922 1 95.62 97 GLN B N 1
ATOM 1714 C CA . GLN B 1 97 ? -8.367 -2.432 -14.531 1 95.62 97 GLN B CA 1
ATOM 1715 C C . GLN B 1 97 ? -9.328 -2.986 -13.477 1 95.62 97 GLN B C 1
ATOM 1717 O O . GLN B 1 97 ? -10.5 -3.232 -13.773 1 95.62 97 GLN B O 1
ATOM 1722 N N . SER B 1 98 ? -8.805 -3.172 -12.297 1 96.44 98 SER B N 1
ATOM 1723 C CA . SER B 1 98 ? -9.594 -3.699 -11.188 1 96.44 98 SER B CA 1
ATOM 1724 C C . SER B 1 98 ? -10.266 -2.576 -10.406 1 96.44 98 SER B C 1
ATOM 1726 O O . SER B 1 98 ? -10.719 -2.781 -9.273 1 96.44 98 SER B O 1
ATOM 1728 N N . CYS B 1 99 ? -10.164 -1.355 -10.867 1 95.25 99 CYS B N 1
ATOM 1729 C CA . CYS B 1 99 ? -10.828 -0.165 -10.336 1 95.25 99 CYS B CA 1
ATOM 1730 C C . CYS B 1 99 ? -10.164 0.294 -9.047 1 95.25 99 CYS B C 1
ATOM 1732 O O . CYS B 1 99 ? -10.844 0.795 -8.141 1 95.25 99 CYS B O 1
ATOM 1734 N N . VAL B 1 100 ? -8.898 0.018 -8.945 1 97.12 100 VAL B N 1
ATOM 1735 C CA . VAL B 1 100 ? -8.117 0.557 -7.844 1 97.12 100 VAL B CA 1
ATOM 1736 C C . VAL B 1 100 ? -7.336 1.785 -8.312 1 97.12 100 VAL B C 1
ATOM 1738 O O . VAL B 1 100 ? -6.492 1.688 -9.211 1 97.12 100 VAL B O 1
ATOM 1741 N N . GLN B 1 101 ? -7.543 2.891 -7.672 1 95.56 101 GLN B N 1
ATOM 1742 C CA . GLN B 1 101 ? -6.895 4.133 -8.078 1 95.56 101 GLN B CA 1
ATOM 1743 C C . GLN B 1 101 ? -5.91 4.613 -7.02 1 95.56 101 GLN B C 1
ATOM 1745 O O . GLN B 1 101 ? -4.961 5.34 -7.332 1 95.56 101 GLN B O 1
ATOM 1750 N N . GLY B 1 102 ? -6.141 4.188 -5.879 1 96.56 102 GLY B N 1
ATOM 1751 C CA . GLY B 1 102 ? -5.301 4.602 -4.766 1 96.56 102 GLY B CA 1
ATOM 1752 C C . GLY B 1 102 ? -5.367 3.65 -3.586 1 96.56 102 GLY B C 1
ATOM 1753 O O . GLY B 1 102 ? -6.098 2.658 -3.619 1 96.56 102 GLY B O 1
ATOM 1754 N N . LEU B 1 103 ? -4.695 3.982 -2.506 1 97.62 103 LEU B N 1
ATOM 1755 C CA . LEU B 1 103 ? -4.488 3.086 -1.374 1 97.62 103 LEU B CA 1
ATOM 1756 C C . LEU B 1 103 ? -5.789 2.879 -0.601 1 97.62 103 LEU B C 1
ATOM 1758 O O . LEU B 1 103 ? -5.996 1.823 -0.001 1 97.62 103 LEU B O 1
ATOM 1762 N N . ALA B 1 104 ? -6.68 3.807 -0.674 1 96.75 104 ALA B N 1
ATOM 1763 C CA . ALA B 1 104 ? -7.969 3.676 0.002 1 96.75 104 ALA B CA 1
ATOM 1764 C C . ALA B 1 104 ? -8.766 2.498 -0.554 1 96.75 104 ALA B C 1
ATOM 1766 O O . ALA B 1 104 ? -9.555 1.882 0.162 1 96.75 104 ALA B O 1
ATOM 1767 N N . ASP B 1 105 ? -8.531 2.191 -1.767 1 96.88 105 ASP B N 1
ATOM 1768 C CA . ASP B 1 105 ? -9.305 1.15 -2.439 1 96.88 105 ASP B CA 1
ATOM 1769 C C . ASP B 1 105 ? -8.898 -0.238 -1.946 1 96.88 105 ASP B C 1
ATOM 1771 O O . ASP B 1 105 ? -9.602 -1.219 -2.193 1 96.88 105 ASP B O 1
ATOM 1775 N N . PHE B 1 106 ? -7.809 -0.321 -1.23 1 95.88 106 PHE B N 1
ATOM 1776 C CA . PHE B 1 106 ? -7.438 -1.588 -0.613 1 95.88 106 PHE B CA 1
ATOM 1777 C C . PHE B 1 106 ? -8.297 -1.862 0.618 1 95.88 106 PHE B C 1
ATOM 1779 O O . PHE B 1 106 ? -8.289 -2.975 1.149 1 95.88 106 PHE B O 1
ATOM 1786 N N . GLY B 1 107 ? -9.023 -0.875 1.02 1 91 107 GLY B N 1
ATOM 1787 C CA . GLY B 1 107 ? -9.891 -1.009 2.178 1 91 107 GLY B CA 1
ATOM 1788 C C . GLY B 1 107 ? -10.961 -2.07 2.002 1 91 107 GLY B C 1
ATOM 1789 O O . GLY B 1 107 ? -11.516 -2.568 2.984 1 91 107 GLY B O 1
ATOM 1790 N N . GLY B 1 108 ? -11.219 -2.459 0.776 1 89.69 108 GLY B N 1
ATOM 1791 C CA . GLY B 1 108 ? -12.203 -3.492 0.497 1 89.69 108 GLY B CA 1
ATOM 1792 C C . GLY B 1 108 ? -11.664 -4.898 0.675 1 89.69 108 GLY B C 1
ATOM 1793 O O . GLY B 1 108 ? -12.422 -5.867 0.683 1 89.69 108 GLY B O 1
ATOM 1794 N N . LEU B 1 109 ? -10.445 -5.027 0.879 1 94.5 109 LEU B N 1
ATOM 1795 C CA . LEU B 1 109 ? -9.82 -6.328 1.1 1 94.5 109 LEU B CA 1
ATOM 1796 C C . LEU B 1 109 ? -10.031 -6.793 2.537 1 94.5 109 LEU B C 1
ATOM 1798 O O . LEU B 1 109 ? -10.164 -5.973 3.445 1 94.5 109 LEU B O 1
ATOM 1802 N N . ASP B 1 110 ? -10.086 -8.078 2.676 1 90.81 110 ASP B N 1
ATOM 1803 C CA . ASP B 1 110 ? -10.156 -8.609 4.031 1 90.81 110 ASP B CA 1
ATOM 1804 C C . ASP B 1 110 ? -8.836 -8.391 4.773 1 90.81 110 ASP B C 1
ATOM 1806 O O . ASP B 1 110 ? -7.844 -7.969 4.18 1 90.81 110 ASP B O 1
ATOM 1810 N N . LEU B 1 111 ? -8.82 -8.633 6.004 1 88.75 111 LEU B N 1
ATOM 1811 C CA . LEU B 1 111 ? -7.695 -8.289 6.871 1 88.75 111 LEU B CA 1
ATOM 1812 C C . LEU B 1 111 ? -6.457 -9.094 6.496 1 88.75 111 LEU B C 1
ATOM 1814 O O . LEU B 1 111 ? -5.336 -8.586 6.562 1 88.75 111 LEU B O 1
ATOM 1818 N N . GLU B 1 112 ? -6.617 -10.367 6.223 1 91.56 112 GLU B N 1
ATOM 1819 C CA . GLU B 1 112 ? -5.48 -11.211 5.859 1 91.56 112 GLU B CA 1
ATOM 1820 C C . GLU B 1 112 ? -4.738 -10.641 4.656 1 91.56 112 GLU B C 1
ATOM 1822 O O . GLU B 1 112 ? -3.512 -10.508 4.684 1 91.56 112 GLU B O 1
ATOM 1827 N N . ARG B 1 113 ? -5.465 -10.273 3.645 1 95.38 113 ARG B N 1
ATOM 1828 C CA . ARG B 1 113 ? -4.871 -9.711 2.436 1 95.38 113 ARG B CA 1
ATOM 1829 C C . ARG B 1 113 ? -4.234 -8.352 2.719 1 95.38 113 ARG B C 1
ATOM 1831 O O . ARG B 1 113 ? -3.123 -8.078 2.264 1 95.38 113 ARG B O 1
ATOM 1838 N N . ARG B 1 114 ? -4.918 -7.547 3.465 1 94.94 114 ARG B N 1
ATOM 1839 C CA . ARG B 1 114 ? -4.355 -6.246 3.818 1 94.94 114 ARG B CA 1
ATOM 1840 C C . ARG B 1 114 ? -3.07 -6.406 4.621 1 94.94 114 ARG B C 1
ATOM 1842 O O . ARG B 1 114 ? -2.109 -5.66 4.418 1 94.94 114 ARG B O 1
ATOM 1849 N N . THR B 1 115 ? -3.055 -7.363 5.461 1 92.81 115 THR B N 1
ATOM 1850 C CA . THR B 1 115 ? -1.867 -7.621 6.27 1 92.81 115 THR B CA 1
ATOM 1851 C C . THR B 1 115 ? -0.691 -8.031 5.387 1 92.81 115 THR B C 1
ATOM 1853 O O . THR B 1 115 ? 0.425 -7.539 5.562 1 92.81 115 THR B O 1
ATOM 1856 N N . LEU B 1 116 ? -0.93 -8.867 4.512 1 95.31 116 LEU B N 1
ATOM 1857 C CA . LEU B 1 116 ? 0.131 -9.336 3.629 1 95.31 116 LEU B CA 1
ATOM 1858 C C . LEU B 1 116 ? 0.664 -8.203 2.762 1 95.31 116 LEU B C 1
ATOM 1860 O O . LEU B 1 116 ? 1.877 -8.062 2.596 1 95.31 116 LEU B O 1
ATOM 1864 N N . LEU B 1 117 ? -0.222 -7.398 2.275 1 97.31 117 LEU B N 1
ATOM 1865 C CA . LEU B 1 117 ? 0.207 -6.27 1.456 1 97.31 117 LEU B CA 1
ATOM 1866 C C . LEU B 1 117 ? 1.007 -5.273 2.285 1 97.31 117 LEU B C 1
ATOM 1868 O O . LEU B 1 117 ? 2.053 -4.789 1.845 1 97.31 117 LEU B O 1
ATOM 1872 N N . ALA B 1 118 ? 0.526 -5.008 3.459 1 95.12 118 ALA B N 1
ATOM 1873 C CA . ALA B 1 118 ? 1.243 -4.102 4.352 1 95.12 118 ALA B CA 1
ATOM 1874 C C . ALA B 1 118 ? 2.645 -4.625 4.656 1 95.12 118 ALA B C 1
ATOM 1876 O O . ALA B 1 118 ? 3.621 -3.873 4.598 1 95.12 118 ALA B O 1
ATOM 1877 N N . ASN B 1 119 ? 2.719 -5.863 4.906 1 94.38 119 ASN B N 1
ATOM 1878 C CA . ASN B 1 119 ? 4.008 -6.469 5.223 1 94.38 119 ASN B CA 1
ATOM 1879 C C . ASN B 1 119 ? 4.945 -6.453 4.02 1 94.38 119 ASN B C 1
ATOM 1881 O O . ASN B 1 119 ? 6.16 -6.312 4.176 1 94.38 119 ASN B O 1
ATOM 1885 N N . LEU B 1 120 ? 4.406 -6.594 2.883 1 96.62 120 LEU B N 1
ATOM 1886 C CA . LEU B 1 120 ? 5.23 -6.562 1.681 1 96.62 120 LEU B CA 1
ATOM 1887 C C . LEU B 1 120 ? 5.77 -5.156 1.428 1 96.62 120 LEU B C 1
ATOM 1889 O O . LEU B 1 120 ? 6.918 -4.992 1.013 1 96.62 120 LEU B O 1
ATOM 1893 N N . ILE B 1 121 ? 4.934 -4.18 1.659 1 95.5 121 ILE B N 1
ATOM 1894 C CA . ILE B 1 121 ? 5.387 -2.799 1.531 1 95.5 121 ILE B CA 1
ATOM 1895 C C . ILE B 1 121 ? 6.5 -2.525 2.539 1 95.5 121 ILE B C 1
ATOM 1897 O O . ILE B 1 121 ? 7.531 -1.946 2.191 1 95.5 121 ILE B O 1
ATOM 1901 N N . LEU B 1 122 ? 6.324 -3.02 3.674 1 92.38 122 LEU B N 1
ATOM 1902 C CA . LEU B 1 122 ? 7.266 -2.779 4.762 1 92.38 122 LEU B CA 1
ATOM 1903 C C . LEU B 1 122 ? 8.578 -3.508 4.508 1 92.38 122 LEU B C 1
ATOM 1905 O O . LEU B 1 122 ? 9.656 -2.957 4.746 1 92.38 122 LEU B O 1
ATOM 1909 N N . SER B 1 123 ? 8.516 -4.648 3.992 1 91.94 123 SER B N 1
ATOM 1910 C CA . SER B 1 123 ? 9.688 -5.512 3.893 1 91.94 123 SER B CA 1
ATOM 1911 C C . SER B 1 123 ? 10.273 -5.488 2.484 1 91.94 123 SER B C 1
ATOM 1913 O O . SER B 1 123 ? 11.195 -6.242 2.178 1 91.94 123 SER B O 1
ATOM 1915 N N . TYR B 1 124 ? 9.75 -4.641 1.708 1 92.88 124 TYR B N 1
ATOM 1916 C CA . TYR B 1 124 ? 10.148 -4.652 0.304 1 92.88 124 TYR B CA 1
ATOM 1917 C C . TYR B 1 124 ? 11.664 -4.586 0.167 1 92.88 124 TYR B C 1
ATOM 1919 O O . TYR B 1 124 ? 12.312 -3.742 0.79 1 92.88 124 TYR B O 1
ATOM 1927 N N . ASP B 1 125 ? 12.117 -5.457 -0.678 1 88.31 125 ASP B N 1
ATOM 1928 C CA . ASP B 1 125 ? 13.57 -5.492 -0.8 1 88.31 125 ASP B CA 1
ATOM 1929 C C . ASP B 1 125 ? 14 -5.434 -2.264 1 88.31 125 ASP B C 1
ATOM 1931 O O . ASP B 1 125 ? 15.125 -5.801 -2.602 1 88.31 125 ASP B O 1
ATOM 1935 N N . GLY B 1 126 ? 13.078 -4.996 -3.113 1 89.44 126 GLY B N 1
ATOM 1936 C CA . GLY B 1 126 ? 13.414 -4.727 -4.504 1 89.44 126 GLY B CA 1
ATOM 1937 C C . GLY B 1 126 ? 13.367 -5.965 -5.379 1 89.44 126 GLY B C 1
ATOM 1938 O O . GLY B 1 126 ? 13.484 -7.09 -4.883 1 89.44 126 GLY B O 1
ATOM 1939 N N . TRP B 1 127 ? 13.023 -5.73 -6.609 1 89.94 127 TRP B N 1
ATOM 1940 C CA . TRP B 1 127 ? 13.07 -6.754 -7.648 1 89.94 127 TRP B CA 1
ATOM 1941 C C . TRP B 1 127 ? 14.148 -6.434 -8.68 1 89.94 127 TRP B C 1
ATOM 1943 O O . TRP B 1 127 ? 14.398 -5.266 -8.984 1 89.94 127 TRP B O 1
#

pLDDT: mean 90.08, std 14.37, range [34.62, 98.81]

Nearest PDB structures (foldseek):
  3wdo-assembly1_A  TM=2.031E-01  e=7.858E+00  Escherichia coli
  3wdo-assembly1_A  TM=1.980E-01  e=6.860E+00  Escherichia coli

Sequence (254 aa):
MPKETLGAQLAELIRSQHPTAPRFFPTWKQAAQLAGISYFGDGSRSGFEQAQSKWDLCPNLSLIRHAIGVMSHGEQIFLAALVSVYDAEDGGALLQQSCVQGLADFGGLDLERRTLLANLILSYDGWMPKETLGAQLAELIRSQHPTAPRFFPTWKQAAQLAGISYFGDGSRSGFEQAQSKWDLCPNLSLIRHAIGVMSHGEQIFLAALVSVYDAEDGGALLQQSCVQGLADFGGLDLERRTLLANLILSYDGW

Radius of gyration: 17.79 Å; Cα contacts (8 Å, |Δi|>4): 394; chains: 2; bounding box: 49×54×40 Å

Organism: NCBI:txid53407

Foldseek 3Di:
DDPLQVLQVVLVVVCVVPVPADAQFVLLLVLCVVLAQLQFAVRDPVLSVPDDGVNNGQGPLVVCVVPLVVDDLQSQQLVLLSNCLVPVVSSVVSNVVSVHDDDVVNVPHDPSSVVSSVSNVVNPNDD/DPPLQVLQVVLVVVCVVPVVADAQFVLLLVLCVVLAQLQFAVRDPVLSVPDDGVNNGQGNLVVCVVPLVVDDLQSQQLVLLSNCLVPVVSSVVSNVVSVHDDDVVNVPHDPSSVVSSVSNVVNPNDD

Solvent-accessible surface area (backbone atoms only — not comparable to full-atom values): 13220 Å² total; per-residue (Å²): 127,59,72,39,52,53,21,37,50,49,35,48,52,47,33,72,76,31,74,81,47,63,55,38,51,68,47,50,51,52,45,39,54,72,68,39,48,62,42,25,41,84,31,42,70,67,52,59,71,66,46,85,50,57,82,50,51,38,71,34,59,72,62,42,69,70,49,44,80,80,47,56,69,56,56,31,42,50,46,20,48,53,38,4,50,68,35,24,62,67,10,23,52,42,24,45,75,58,72,34,51,25,58,36,54,54,59,74,41,55,66,70,60,28,43,45,50,19,41,41,56,53,16,39,33,63,117,128,57,71,40,51,54,21,38,49,49,36,48,53,48,32,71,75,31,74,82,47,63,53,38,48,68,46,50,52,53,46,39,54,74,68,38,48,62,43,25,41,86,30,40,70,66,52,59,71,65,46,85,49,58,82,49,50,38,71,34,60,74,60,41,69,71,50,44,81,79,48,56,70,58,55,30,43,50,46,19,49,52,37,4,50,66,35,23,65,66,10,23,53,42,24,46,74,58,73,36,51,24,60,37,55,52,58,74,41,56,68,70,59,28,44,46,52,20,42,42,55,53,17,39,32,63,117